Protein 3HE8 (pdb70)

Solvent-accessible surface area: 11088 Å² total; per-residue (Å²): 101,79,0,0,0,0,0,8,42,6,0,46,54,10,2,115,62,0,10,63,31,0,121,168,126,69,48,102,24,50,61,37,0,10,129,13,97,125,79,36,28,11,2,50,26,0,38,95,0,0,48,3,14,103,84,41,91,1,64,38,0,0,0,0,6,8,11,0,1,1,0,4,1,0,0,3,14,0,38,36,0,31,3,0,5,1,18,45,30,74,0,0,96,15,0,22,39,48,4,30,0,15,0,0,0,0,3,51,134,40,7,48,70,112,81,0,40,87,0,0,38,23,0,20,138,14,124,64,107,19,59,141,10,49,81,15,28,39,55,2,23,113,5,29,172,123,51,89,107,74,0,0,0,0,0,9,42,6,0,47,55,11,3,115,60,0,8,68,32,0,114,161,111,70,49,90,18,44,55,37,0,10,133,13,96,129,79,38,27,11,2,52,24,0,38,92,0,0,48,5,15,98,86,55,87,1,76,30,0,0,0,0,7,8,11,0,1,1,0,5,1,0,0,3,15,0,34,32,0,31,4,0,6,1,18,45,25,78,0,0,98,14,0,25,32,46,5,35,0,17,0,0,0,0,3,53,135,41,7,49,73,117,78,0,40,75,0,0,35,30,1,20,136,16,124,65,105,18,60,143,10,49,82,14,26,38,56,2,22,113,6,28,168,122,46,88

B-factor: mean 25.94, std 8.08, range [12.89, 61.03]

Organism: Acetivibrio thermocellus (strain ATCC 27405 / DSM 1237 / JCM 9322 / NBRC 103400 / NCIMB 10682 / NRRL B-4536 / VPI 7372) (NCBI:txid203119)

Structure (mmCIF, N/CA/C/O backbone):
data_3HE8
#
_entry.id   3HE8
#
_cell.length_a   69.515
_cell.length_b   69.515
_cell.length_c   154.434
_cell.angle_alpha   90.00
_cell.angle_beta   90.00
_cell.angle_gamma   120.00
#
_symmetry.space_group_name_H-M   'P 32 2 1'
#
loop_
_entity.id
_entity.type
_entity.pdbx_description
1 polymer 'Ribose-5-phosphate isomerase'
2 non-polymer GLYCEROL
3 water water
#
loop_
_atom_site.group_PDB
_atom_site.id
_atom_site.type_symbol
_atom_site.label_atom_id
_atom_site.label_alt_id
_atom_site.label_comp_id
_atom_site.label_asym_id
_atom_site.label_entity_id
_atom_site.label_seq_id
_atom_site.pdbx_PDB_ins_code
_atom_site.Cartn_x
_atom_site.Cartn_y
_atom_site.Cartn_z
_atom_site.occupancy
_atom_site.B_iso_or_equiv
_atom_site.auth_seq_id
_atom_site.auth_comp_id
_atom_site.auth_asym_id
_atom_site.auth_atom_id
_atom_site.pdbx_PDB_model_num
ATOM 1 N N . MET A 1 1 ? 23.810 21.829 9.657 1.00 44.82 1 MET A N 1
ATOM 2 C CA . MET A 1 1 ? 23.992 20.754 8.640 1.00 44.68 1 MET A CA 1
ATOM 3 C C . MET A 1 1 ? 22.815 19.753 8.586 1.00 41.87 1 MET A C 1
ATOM 4 O O . MET A 1 1 ? 21.998 19.650 9.515 1.00 42.00 1 MET A O 1
ATOM 9 N N . LYS A 1 2 ? 22.700 19.068 7.456 1.00 39.07 2 LYS A N 1
ATOM 10 C CA . LYS A 1 2 ? 21.650 18.079 7.250 1.00 36.69 2 LYS A CA 1
ATOM 11 C C . LYS A 1 2 ? 22.278 16.742 7.623 1.00 33.67 2 LYS A C 1
ATOM 12 O O . LYS A 1 2 ? 23.325 16.384 7.088 1.00 32.51 2 LYS A O 1
ATOM 18 N N . ILE A 1 3 ? 21.636 16.014 8.526 1.00 31.18 3 ILE A N 1
ATOM 19 C CA . ILE A 1 3 ? 22.154 14.705 8.977 1.00 28.88 3 ILE A CA 1
ATOM 20 C C . ILE A 1 3 ? 21.259 13.578 8.468 1.00 27.80 3 ILE A C 1
ATOM 21 O O . ILE A 1 3 ? 20.060 13.544 8.754 1.00 28.62 3 ILE A O 1
ATOM 26 N N . GLY A 1 4 ? 21.838 12.667 7.699 1.00 26.88 4 GLY A N 1
ATOM 27 C CA . GLY A 1 4 ? 21.134 11.464 7.283 1.00 25.61 4 GLY A CA 1
ATOM 28 C C . GLY A 1 4 ? 21.283 10.398 8.353 1.00 25.00 4 GLY A C 1
ATOM 29 O O . GLY A 1 4 ? 22.364 10.214 8.889 1.00 25.81 4 GLY A O 1
ATOM 30 N N . ILE A 1 5 ? 20.207 9.690 8.671 1.00 24.23 5 ILE A N 1
ATOM 31 C CA . ILE A 1 5 ? 20.292 8.626 9.674 1.00 23.99 5 ILE A CA 1
ATOM 32 C C . ILE A 1 5 ? 19.605 7.378 9.140 1.00 23.45 5 ILE A C 1
ATOM 33 O O . ILE A 1 5 ? 18.617 7.480 8.383 1.00 22.13 5 ILE A O 1
ATOM 38 N N . GLY A 1 6 ? 20.132 6.202 9.501 1.00 22.95 6 GLY A N 1
ATOM 39 C CA . GLY A 1 6 ? 19.572 4.950 8.981 1.00 22.61 6 GLY A CA 1
ATOM 40 C C . GLY A 1 6 ? 19.944 3.787 9.872 1.00 23.13 6 GLY A C 1
ATOM 41 O O . GLY A 1 6 ? 20.937 3.853 10.610 1.00 22.16 6 GLY A O 1
ATOM 42 N N . SER A 1 7 ? 19.153 2.717 9.823 1.00 23.03 7 SER A N 1
ATOM 43 C CA . SER A 1 7 ? 19.476 1.552 10.656 1.00 23.11 7 SER A CA 1
ATOM 44 C C . SER A 1 7 ? 18.802 0.299 10.126 1.00 23.79 7 SER A C 1
ATOM 45 O O . SER A 1 7 ? 17.841 0.385 9.320 1.00 23.23 7 SER A O 1
ATOM 48 N N . ASP A 1 8 ? 19.259 -0.862 10.600 1.00 23.16 8 ASP A N 1
ATOM 49 C CA . ASP A 1 8 ? 18.374 -2.044 10.530 1.00 23.66 8 ASP A CA 1
ATOM 50 C C . ASP A 1 8 ? 17.528 -2.121 11.808 1.00 23.95 8 ASP A C 1
ATOM 51 O O . ASP A 1 8 ? 17.485 -1.167 12.593 1.00 23.51 8 ASP A O 1
ATOM 56 N N . HIS A 1 9 ? 16.809 -3.227 11.980 1.00 24.85 9 HIS A N 1
ATOM 57 C CA . HIS A 1 9 ? 15.998 -3.464 13.167 1.00 25.22 9 HIS A CA 1
ATOM 58 C C . HIS A 1 9 ? 16.873 -3.497 14.433 1.00 24.83 9 HIS A C 1
ATOM 59 O O . HIS A 1 9 ? 16.417 -3.105 15.490 1.00 25.02 9 HIS A O 1
ATOM 66 N N . GLY A 1 10 ? 18.113 -3.990 14.314 1.00 24.72 10 GLY A N 1
ATOM 67 C CA . GLY A 1 10 ? 19.075 -4.000 15.432 1.00 24.49 10 GLY A CA 1
ATOM 68 C C . GLY A 1 10 ? 19.487 -2.618 15.944 1.00 24.74 10 GLY A C 1
ATOM 69 O O . GLY A 1 10 ? 19.940 -2.515 17.085 1.00 24.98 10 GLY A O 1
ATOM 70 N N . GLY A 1 11 ? 19.366 -1.573 15.108 1.00 24.49 11 GLY A N 1
ATOM 71 C CA . GLY A 1 11 ? 19.655 -0.193 15.537 1.00 24.08 11 GLY A CA 1
ATOM 72 C C . GLY A 1 11 ? 18.474 0.791 15.530 1.00 25.16 11 GLY A C 1
ATOM 73 O O . GLY A 1 11 ? 18.665 2.001 15.688 1.00 24.57 11 GLY A O 1
ATOM 74 N N . TYR A 1 12 ? 17.258 0.280 15.360 1.00 25.90 12 TYR A N 1
ATOM 75 C CA . TYR A 1 12 ? 16.046 1.113 15.218 1.00 27.15 12 TYR A CA 1
ATOM 76 C C . TYR A 1 12 ? 15.674 1.971 16.443 1.00 26.81 12 TYR A C 1
ATOM 77 O O . TYR A 1 12 ? 15.302 3.153 16.306 1.00 26.46 12 TYR A O 1
ATOM 86 N N . ASN A 1 13 ? 15.732 1.382 17.635 1.00 26.12 13 ASN A N 1
ATOM 87 C CA . ASN A 1 13 ? 15.389 2.114 18.859 1.00 26.25 13 ASN A CA 1
ATOM 88 C C . ASN A 1 13 ? 16.428 3.209 19.207 1.00 25.63 13 ASN A C 1
ATOM 89 O O . ASN A 1 13 ? 16.087 4.329 19.624 1.00 24.32 13 ASN A O 1
ATOM 94 N N . LEU A 1 14 ? 17.703 2.895 18.999 1.00 24.71 14 LEU A N 1
ATOM 95 C CA . LEU A 1 14 ? 18.739 3.899 19.188 1.00 23.52 14 LEU A CA 1
ATOM 96 C C . LEU A 1 14 ? 18.597 5.007 18.130 1.00 23.62 14 LEU A C 1
ATOM 97 O O . LEU A 1 14 ? 18.742 6.179 18.457 1.00 23.13 14 LEU A O 1
ATOM 102 N N . LYS A 1 15 ? 18.296 4.635 16.885 1.00 22.93 15 LYS A N 1
ATOM 103 C CA . LYS A 1 15 ? 18.059 5.636 15.839 1.00 24.26 15 LYS A CA 1
ATOM 104 C C . LYS A 1 15 ? 16.977 6.631 16.251 1.00 25.10 15 LYS A C 1
ATOM 105 O O . LYS A 1 15 ? 17.132 7.828 16.034 1.00 25.40 15 LYS A O 1
ATOM 111 N N . ARG A 1 16 ? 15.897 6.121 16.846 1.00 26.05 16 ARG A N 1
ATOM 112 C CA . ARG A 1 16 ? 14.771 6.942 17.306 1.00 28.05 16 ARG A CA 1
ATOM 113 C C . ARG A 1 16 ? 15.257 7.982 18.314 1.00 27.21 16 ARG A C 1
ATOM 114 O O . ARG A 1 16 ? 14.961 9.179 18.175 1.00 27.26 16 ARG A O 1
ATOM 122 N N . GLU A 1 17 ? 16.030 7.534 19.308 1.00 26.56 17 GLU A N 1
ATOM 123 C CA . GLU A 1 17 ? 16.610 8.441 20.304 1.00 26.69 17 GLU A CA 1
ATOM 124 C C . GLU A 1 17 ? 17.563 9.451 19.700 1.00 26.38 17 GLU A C 1
ATOM 125 O O . GLU A 1 17 ? 17.548 10.614 20.094 1.00 26.73 17 GLU A O 1
ATOM 131 N N . ILE A 1 18 ? 18.435 9.019 18.782 1.00 26.15 18 ILE A N 1
ATOM 132 C CA . ILE A 1 18 ? 19.391 9.960 18.186 1.00 26.00 18 ILE A CA 1
ATOM 133 C C . ILE A 1 18 ? 18.662 11.005 17.313 1.00 27.02 18 ILE A C 1
ATOM 134 O O . ILE A 1 18 ? 19.050 12.168 17.298 1.00 26.48 18 ILE A O 1
ATOM 139 N N . ALA A 1 19 ? 17.615 10.576 16.610 1.00 27.20 19 ALA A N 1
ATOM 140 C CA . ALA A 1 19 ? 16.871 11.481 15.726 1.00 28.34 19 ALA A CA 1
ATOM 141 C C . ALA A 1 19 ? 16.281 12.621 16.569 1.00 29.16 19 ALA A C 1
ATOM 142 O O . ALA A 1 19 ? 16.455 13.785 16.234 1.00 29.77 19 ALA A O 1
ATOM 144 N N . ASP A 1 20 ? 15.647 12.258 17.688 1.00 30.33 20 ASP A N 1
ATOM 145 C CA . ASP A 1 20 ? 15.093 13.211 18.661 1.00 31.59 20 ASP A CA 1
ATOM 146 C C . ASP A 1 20 ? 16.154 14.145 19.234 1.00 31.15 20 ASP A C 1
ATOM 147 O O . ASP A 1 20 ? 15.941 15.356 19.279 1.00 30.96 20 ASP A O 1
ATOM 152 N N . PHE A 1 21 ? 17.291 13.576 19.658 1.00 30.44 21 PHE A N 1
ATOM 153 C CA . PHE A 1 21 ? 18.455 14.325 20.143 1.00 29.94 21 PHE A CA 1
ATOM 154 C C . PHE A 1 21 ? 18.922 15.409 19.168 1.00 30.60 21 PHE A C 1
ATOM 155 O O . PHE A 1 21 ? 19.181 16.564 19.568 1.00 30.66 21 PHE A O 1
ATOM 163 N N . LEU A 1 22 ? 19.064 15.028 17.901 1.00 30.37 22 LEU A N 1
ATOM 164 C CA . LEU A 1 22 ? 19.563 15.923 16.856 1.00 31.44 22 LEU A CA 1
ATOM 165 C C . LEU A 1 22 ? 18.587 17.066 16.541 1.00 32.45 22 LEU A C 1
ATOM 166 O O . LEU A 1 22 ? 19.004 18.212 16.375 1.00 32.70 22 LEU A O 1
ATOM 171 N N . LYS A 1 23 ? 17.306 16.738 16.461 1.00 33.63 23 LYS A N 1
ATOM 172 C CA . LYS A 1 23 ? 16.284 17.733 16.127 1.00 36.38 23 LYS A CA 1
ATOM 173 C C . LYS A 1 23 ? 16.147 18.783 17.226 1.00 37.05 23 LYS A C 1
ATOM 174 O O . LYS A 1 23 ? 16.073 19.976 16.933 1.00 38.24 23 LYS A O 1
ATOM 180 N N . LYS A 1 24 ? 16.165 18.332 18.482 1.00 37.84 24 LYS A N 1
ATOM 181 C CA . LYS A 1 24 ? 16.178 19.208 19.648 1.00 38.49 24 LYS A CA 1
ATOM 182 C C . LYS A 1 24 ? 17.393 20.121 19.646 1.00 38.83 24 LYS A C 1
ATOM 183 O O . LYS A 1 24 ? 17.385 21.178 20.273 1.00 39.02 24 LYS A O 1
ATOM 189 N N . ARG A 1 25 ? 18.420 19.718 18.906 1.00 38.98 25 ARG A N 1
ATOM 190 C CA . ARG A 1 25 ? 19.678 20.441 18.802 1.00 39.42 25 ARG A CA 1
ATOM 191 C C . ARG A 1 25 ? 19.648 21.401 17.600 1.00 39.21 25 ARG A C 1
ATOM 192 O O . ARG A 1 25 ? 20.583 22.167 17.378 1.00 39.39 25 ARG A O 1
ATOM 200 N N . GLY A 1 26 ? 18.577 21.335 16.815 1.00 38.99 26 GLY A N 1
ATOM 201 C CA . GLY A 1 26 ? 18.413 22.220 15.664 1.00 38.49 26 GLY A CA 1
ATOM 202 C C . GLY A 1 26 ? 18.827 21.659 14.313 1.00 38.14 26 GLY A C 1
ATOM 203 O O . GLY A 1 26 ? 18.732 22.369 13.304 1.00 38.14 26 GLY A O 1
ATOM 204 N N . TYR A 1 27 ? 19.290 20.401 14.274 1.00 36.66 27 TYR A N 1
ATOM 205 C CA . TYR A 1 27 ? 19.697 19.768 13.013 1.00 35.36 27 TYR A CA 1
ATOM 206 C C . TYR A 1 27 ? 18.493 19.369 12.204 1.00 35.60 27 TYR A C 1
ATOM 207 O O . TYR A 1 27 ? 17.480 18.946 12.766 1.00 35.22 27 TYR A O 1
ATOM 216 N N . GLU A 1 28 ? 18.609 19.489 10.883 1.00 35.98 28 GLU A N 1
ATOM 217 C CA . GLU A 1 28 ? 17.647 18.876 9.984 1.00 36.98 28 GLU A CA 1
ATOM 218 C C . GLU A 1 28 ? 18.028 17.409 9.810 1.00 36.34 28 GLU A C 1
ATOM 219 O O . GLU A 1 28 ? 19.127 17.091 9.356 1.00 36.52 28 GLU A O 1
ATOM 225 N N . VAL A 1 29 ? 17.105 16.524 10.143 1.00 35.53 29 VAL A N 1
ATOM 226 C CA . VAL A 1 29 ? 17.376 15.099 10.115 1.00 34.93 29 VAL A CA 1
ATOM 227 C C . VAL A 1 29 ? 16.592 14.417 8.998 1.00 34.26 29 VAL A C 1
ATOM 228 O O . VAL A 1 29 ? 15.369 14.567 8.913 1.00 34.40 29 VAL A O 1
ATOM 232 N N . ILE A 1 30 ? 17.294 13.686 8.138 1.00 32.99 30 ILE A N 1
ATOM 233 C CA . ILE A 1 30 ? 16.625 12.861 7.133 1.00 32.35 30 ILE A CA 1
ATOM 234 C C . ILE A 1 30 ? 16.704 11.399 7.562 1.00 31.60 30 ILE A C 1
ATOM 235 O O . ILE A 1 30 ? 17.796 10.828 7.585 1.00 30.72 30 ILE A O 1
ATOM 240 N N . ASP A 1 31 ? 15.546 10.809 7.878 1.00 30.93 31 ASP A N 1
ATOM 241 C CA . ASP A 1 31 ? 15.452 9.422 8.353 1.00 30.14 31 ASP A CA 1
ATOM 242 C C . ASP A 1 31 ? 15.217 8.461 7.185 1.00 30.03 31 ASP A C 1
ATOM 243 O O . ASP A 1 31 ? 14.124 8.435 6.593 1.00 29.97 31 ASP A O 1
ATOM 248 N N . PHE A 1 32 ? 16.249 7.690 6.836 1.00 28.96 32 PHE A N 1
ATOM 249 C CA . PHE A 1 32 ? 16.159 6.737 5.737 1.00 29.11 32 PHE A CA 1
ATOM 250 C C . PHE A 1 32 ? 15.564 5.374 6.120 1.00 29.17 32 PHE A C 1
ATOM 251 O O . PHE A 1 32 ? 15.539 4.456 5.301 1.00 29.20 32 PHE A O 1
ATOM 259 N N . GLY A 1 33 ? 15.058 5.255 7.341 1.00 29.13 33 GLY A N 1
ATOM 260 C CA . GLY A 1 33 ? 14.581 3.961 7.840 1.00 29.65 33 GLY A CA 1
ATOM 261 C C . GLY A 1 33 ? 15.742 3.120 8.351 1.00 29.70 33 GLY A C 1
ATOM 262 O O . GLY A 1 33 ? 16.889 3.563 8.304 1.00 28.80 33 GLY A O 1
ATOM 263 N N . THR A 1 34 ? 15.479 1.897 8.815 1.00 30.27 34 THR A N 1
ATOM 264 C CA . THR A 1 34 ? 14.163 1.281 8.845 1.00 30.70 34 THR A CA 1
ATOM 265 C C . THR A 1 34 ? 13.191 1.979 9.803 1.00 32.05 34 THR A C 1
ATOM 266 O O . THR A 1 34 ? 13.592 2.782 10.658 1.00 31.16 34 THR A O 1
ATOM 270 N N . HIS A 1 35 ? 11.911 1.640 9.659 1.00 33.39 35 HIS A N 1
ATOM 271 C CA . HIS A 1 35 ? 10.836 2.345 10.368 1.00 34.88 35 HIS A CA 1
ATOM 272 C C . HIS A 1 35 ? 10.083 1.484 11.365 1.00 35.61 35 HIS A C 1
ATOM 273 O O . HIS A 1 35 ? 9.035 1.893 11.871 1.00 36.46 35 HIS A O 1
ATOM 280 N N . GLY A 1 36 ? 10.643 0.314 11.676 1.00 36.15 36 GLY A N 1
ATOM 281 C CA . GLY A 1 36 ? 10.093 -0.577 12.695 1.00 36.66 36 GLY A CA 1
ATOM 282 C C . GLY A 1 36 ? 11.053 -1.656 13.156 1.00 36.99 36 GLY A C 1
ATOM 283 O O . GLY A 1 36 ? 12.233 -1.651 12.806 1.00 36.86 36 GLY A O 1
ATOM 284 N N . ASN A 1 37 ? 10.530 -2.591 13.944 1.00 37.34 37 ASN A N 1
ATOM 285 C CA . ASN A 1 37 ? 11.326 -3.662 14.546 1.00 37.60 37 ASN A CA 1
ATOM 286 C C . ASN A 1 37 ? 11.418 -4.930 13.698 1.00 36.96 37 ASN A C 1
ATOM 287 O O . ASN A 1 37 ? 12.102 -5.885 14.078 1.00 36.65 37 ASN A O 1
ATOM 292 N N . GLU A 1 38 ? 10.725 -4.942 12.557 1.00 36.79 38 GLU A N 1
ATOM 293 C CA . GLU A 1 38 ? 10.742 -6.086 11.636 1.00 36.52 38 GLU A CA 1
ATOM 294 C C . GLU A 1 38 ? 12.161 -6.346 11.154 1.00 35.15 38 GLU A C 1
ATOM 295 O O . GLU A 1 38 ? 12.914 -5.408 10.88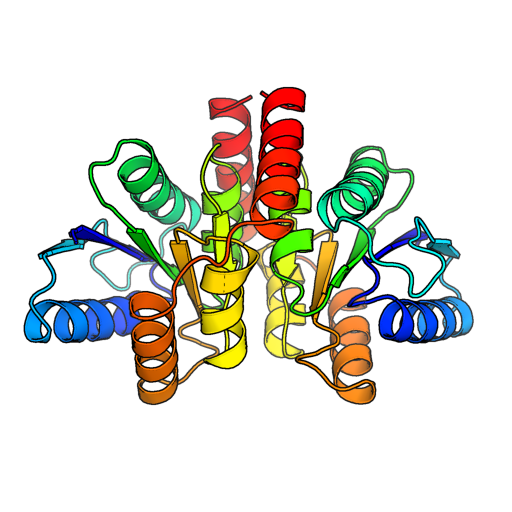0 1.00 34.91 38 GLU A O 1
ATOM 301 N N . SER A 1 39 ? 12.519 -7.615 11.035 1.00 33.35 39 SER A N 1
ATOM 302 C CA . SER A 1 39 ? 13.849 -7.979 10.568 1.00 32.49 39 SER A CA 1
ATOM 303 C C . SER A 1 39 ? 14.086 -7.426 9.150 1.00 31.47 39 SER A C 1
ATOM 304 O O . SER A 1 39 ? 13.264 -7.624 8.249 1.00 30.02 39 SER A O 1
ATOM 307 N N . VAL A 1 40 ? 15.181 -6.675 8.977 1.00 29.82 40 VAL A N 1
ATOM 308 C CA . VAL A 1 40 ? 15.557 -6.116 7.668 1.00 28.03 40 VAL A CA 1
ATOM 309 C C . VAL A 1 40 ? 17.065 -6.261 7.463 1.00 26.76 40 VAL A C 1
ATOM 310 O O . VAL A 1 40 ? 17.758 -6.761 8.335 1.00 25.96 40 VAL A O 1
ATOM 314 N N . ASP A 1 41 ? 17.570 -5.828 6.309 1.00 25.42 41 ASP A N 1
ATOM 315 C CA . ASP A 1 41 ? 18.961 -6.087 5.966 1.00 25.02 41 ASP A CA 1
ATOM 316 C C . ASP A 1 41 ? 19.781 -4.798 6.054 1.00 23.96 41 ASP A C 1
ATOM 317 O O . ASP A 1 41 ? 19.506 -3.843 5.329 1.00 23.03 41 ASP A O 1
ATOM 322 N N . TYR A 1 42 ? 20.784 -4.791 6.939 1.00 23.20 42 TYR A N 1
ATOM 323 C CA . TYR A 1 42 ? 21.602 -3.568 7.160 1.00 22.51 42 TYR A CA 1
ATOM 324 C C . TYR A 1 42 ? 22.210 -2.940 5.881 1.00 22.09 42 TYR A C 1
ATOM 325 O O . TYR A 1 42 ? 22.261 -1.736 5.810 1.00 22.08 42 TYR A O 1
ATOM 334 N N . PRO A 1 43 ? 22.662 -3.738 4.871 1.00 22.88 43 PRO A N 1
ATOM 335 C CA . PRO A 1 43 ? 23.225 -3.032 3.705 1.00 22.96 43 PRO A CA 1
ATOM 336 C C . PRO A 1 43 ? 22.285 -2.073 2.966 1.00 24.10 43 PRO A C 1
ATOM 337 O O . PRO A 1 43 ? 22.764 -1.082 2.381 1.00 24.18 43 PRO A O 1
ATOM 341 N N . ASP A 1 44 ? 20.979 -2.355 2.985 1.00 24.22 44 ASP A N 1
ATOM 342 C CA . ASP A 1 44 ? 19.993 -1.519 2.289 1.00 25.12 44 ASP A CA 1
ATOM 343 C C . ASP A 1 44 ? 19.960 -0.097 2.869 1.00 24.88 44 ASP A C 1
ATOM 344 O O . ASP A 1 44 ? 19.857 0.883 2.138 1.00 24.71 44 ASP A O 1
ATOM 349 N N . PHE A 1 45 ? 20.052 -0.002 4.186 1.00 24.69 45 PHE A N 1
ATOM 350 C CA . PHE A 1 45 ? 19.964 1.284 4.876 1.00 25.10 45 PHE A CA 1
ATOM 351 C C . PHE A 1 45 ? 21.332 1.964 4.981 1.00 24.39 45 PHE A C 1
ATOM 352 O O . PHE A 1 45 ? 21.426 3.187 4.888 1.00 24.45 45 PHE A O 1
ATOM 360 N N . GLY A 1 46 ? 22.390 1.167 5.125 1.00 24.05 46 GLY A N 1
ATOM 361 C CA . GLY A 1 46 ? 23.754 1.671 4.959 1.00 24.03 46 GLY A CA 1
ATOM 362 C C . GLY A 1 46 ? 23.944 2.344 3.605 1.00 24.41 46 GLY A C 1
ATOM 363 O O . GLY A 1 46 ? 24.478 3.450 3.508 1.00 23.58 46 GLY A O 1
ATOM 364 N N . LEU A 1 47 ? 23.490 1.674 2.550 1.00 23.89 47 LEU A N 1
ATOM 365 C CA . LEU A 1 47 ? 23.558 2.237 1.210 1.00 23.73 47 LEU A CA 1
ATOM 366 C C . LEU A 1 47 ? 22.802 3.583 1.089 1.00 23.74 47 LEU A C 1
ATOM 367 O O . LEU A 1 47 ? 23.359 4.542 0.553 1.00 24.47 47 LEU A O 1
ATOM 372 N N . LYS A 1 48 ? 21.560 3.645 1.567 1.00 23.66 48 LYS A N 1
ATOM 373 C CA . LYS A 1 48 ? 20.749 4.860 1.466 1.00 24.84 48 LYS A CA 1
ATOM 374 C C . LYS A 1 48 ? 21.471 6.065 2.095 1.00 24.25 48 LYS A C 1
ATOM 375 O O . LYS A 1 48 ? 21.545 7.136 1.495 1.00 23.80 48 LYS A O 1
ATOM 381 N N . VAL A 1 49 ? 22.004 5.871 3.302 1.00 23.05 49 VAL A N 1
ATOM 382 C CA . VAL A 1 49 ? 22.638 6.966 4.025 1.00 21.65 49 VAL A CA 1
ATOM 383 C C . VAL A 1 49 ? 23.930 7.343 3.293 1.00 21.90 49 VAL A C 1
ATOM 384 O O . VAL A 1 49 ? 24.207 8.531 3.069 1.00 22.17 49 VAL A O 1
ATOM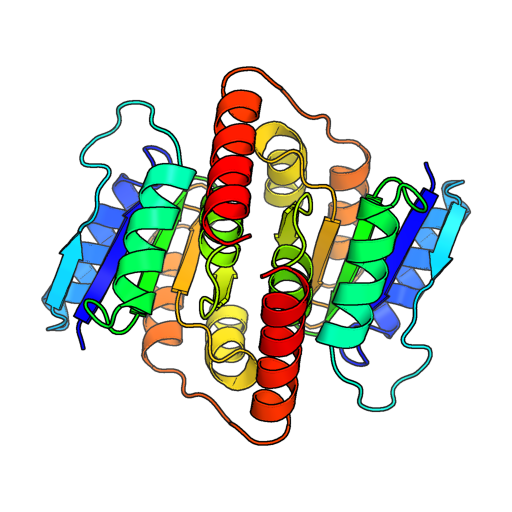 388 N N . ALA A 1 50 ? 24.716 6.340 2.897 1.00 21.48 50 ALA A N 1
ATOM 389 C CA . ALA A 1 50 ? 25.957 6.598 2.174 1.00 21.68 50 ALA A CA 1
ATOM 390 C C . ALA A 1 50 ? 25.712 7.388 0.873 1.00 22.47 50 ALA A C 1
ATOM 391 O O . ALA A 1 50 ? 26.440 8.344 0.560 1.00 22.17 50 ALA A O 1
ATOM 393 N N . GLU A 1 51 ? 24.702 6.978 0.111 1.00 23.13 51 GLU A N 1
ATOM 394 C CA . GLU A 1 51 ? 24.414 7.657 -1.158 1.00 23.93 51 GLU A CA 1
ATOM 395 C C . GLU A 1 51 ? 23.901 9.081 -0.965 1.00 24.05 51 GLU A C 1
ATOM 396 O O . GLU A 1 51 ? 24.227 9.966 -1.763 1.00 26.02 51 GLU A O 1
ATOM 402 N N . ALA A 1 52 ? 23.152 9.320 0.105 1.00 24.33 52 ALA A N 1
ATOM 403 C CA . ALA A 1 52 ? 22.709 10.682 0.460 1.00 24.86 52 ALA A CA 1
ATOM 404 C C . ALA A 1 52 ? 23.860 11.599 0.829 1.00 26.00 52 ALA A C 1
ATOM 405 O O . ALA A 1 52 ? 23.849 12.788 0.484 1.00 26.58 52 ALA A O 1
ATOM 407 N N . VAL A 1 53 ? 24.862 11.055 1.521 1.00 25.47 53 VAL A N 1
ATOM 408 C CA . VAL A 1 53 ? 26.025 11.843 1.892 1.00 26.11 53 VAL A CA 1
ATOM 409 C C . VAL A 1 53 ? 26.891 12.100 0.661 1.00 28.02 53 VAL A C 1
ATOM 410 O O . VAL A 1 53 ? 27.402 13.224 0.453 1.00 27.41 53 VAL A O 1
ATOM 414 N N . LYS A 1 54 ? 27.049 11.058 -0.160 1.00 28.60 54 LYS A N 1
ATOM 415 C CA . LYS A 1 54 ? 27.805 11.190 -1.399 1.00 30.49 54 LYS A CA 1
ATOM 416 C C . LYS A 1 54 ? 27.191 12.232 -2.344 1.00 30.87 54 LYS A C 1
ATOM 417 O O . LYS A 1 54 ? 27.914 12.991 -2.966 1.00 31.53 54 LYS A O 1
ATOM 423 N N . SER A 1 55 ? 25.870 12.258 -2.451 1.00 31.80 55 SER A N 1
ATOM 424 C CA . SER A 1 55 ? 25.205 13.188 -3.365 1.00 33.30 55 SER A CA 1
ATOM 425 C C . SER A 1 55 ? 25.146 14.622 -2.825 1.00 34.58 55 SER A C 1
ATOM 426 O O . SER A 1 55 ? 24.778 15.556 -3.552 1.00 35.29 55 SER A O 1
ATOM 429 N N . GLY A 1 56 ? 25.514 14.800 -1.558 1.00 34.49 56 GLY A N 1
ATOM 430 C CA . GLY A 1 56 ? 25.389 16.086 -0.896 1.00 33.93 56 GLY A CA 1
ATOM 431 C C . GLY A 1 56 ? 23.978 16.380 -0.427 1.00 33.92 56 GLY A C 1
ATOM 432 O O . GLY A 1 56 ? 23.704 17.481 0.040 1.00 34.52 56 GLY A O 1
ATOM 433 N N . GLU A 1 57 ? 23.069 15.419 -0.566 1.00 33.22 57 GLU A N 1
ATOM 434 C CA . GLU A 1 57 ? 21.716 15.552 -0.006 1.00 33.06 57 GLU A CA 1
ATOM 435 C C . GLU A 1 57 ? 21.751 15.703 1.526 1.00 33.38 57 GLU A C 1
ATOM 436 O O . GLU A 1 57 ? 20.940 16.439 2.118 1.00 33.22 57 GLU A O 1
ATOM 442 N N . CYS A 1 58 ? 22.683 14.980 2.157 1.00 31.87 58 CYS A N 1
ATOM 443 C CA . CYS A 1 58 ? 22.995 15.141 3.568 1.00 31.62 58 CYS A CA 1
ATOM 444 C C . CYS A 1 58 ? 24.444 15.546 3.655 1.00 29.88 58 CYS A C 1
ATOM 445 O O . CYS A 1 58 ? 25.244 15.109 2.847 1.00 30.24 58 CYS A O 1
ATOM 448 N N . ASP A 1 59 ? 24.803 16.366 4.638 1.00 29.15 59 ASP A N 1
ATOM 449 C CA . ASP A 1 59 ? 26.215 16.686 4.851 1.00 28.59 59 ASP A CA 1
ATOM 450 C C . ASP A 1 59 ? 26.998 15.535 5.507 1.00 27.64 59 ASP A C 1
ATOM 451 O O . ASP A 1 59 ? 28.177 15.302 5.197 1.00 26.89 59 ASP A O 1
ATOM 456 N N . ARG A 1 60 ? 26.330 14.848 6.427 1.00 26.23 60 ARG A N 1
ATOM 457 C CA . ARG A 1 60 ? 26.948 13.756 7.200 1.00 26.16 60 ARG A CA 1
ATOM 458 C C . ARG A 1 60 ? 25.886 12.737 7.518 1.00 24.14 60 ARG A C 1
ATOM 459 O O . ARG A 1 60 ? 24.691 13.030 7.428 1.00 24.41 60 ARG A O 1
ATOM 467 N N . GLY A 1 61 ? 26.309 11.532 7.895 1.00 22.70 61 GLY A N 1
ATOM 468 C CA . GLY A 1 61 ? 25.343 10.484 8.183 1.00 20.38 61 GLY A CA 1
ATOM 469 C C . GLY A 1 61 ? 25.677 9.724 9.453 1.00 20.15 61 GLY A C 1
ATOM 470 O O . GLY A 1 61 ? 26.833 9.739 9.926 1.00 18.34 61 GLY A O 1
ATOM 471 N N . ILE A 1 62 ? 24.647 9.105 10.026 1.00 19.12 62 ILE A N 1
ATOM 472 C CA . ILE A 1 62 ? 24.833 8.237 11.188 1.00 20.12 62 ILE A CA 1
ATOM 473 C C . ILE A 1 62 ? 24.145 6.930 10.814 1.00 20.11 62 ILE A C 1
ATOM 474 O O . ILE A 1 62 ? 23.012 6.954 10.344 1.00 21.01 62 ILE A O 1
ATOM 479 N N . VAL A 1 63 ? 24.837 5.807 10.982 1.00 20.33 63 VAL A N 1
ATOM 480 C CA . VAL A 1 63 ? 24.232 4.496 10.678 1.00 19.89 63 VAL A CA 1
ATOM 481 C C . VAL A 1 63 ? 24.290 3.617 11.931 1.00 20.82 63 VAL A C 1
ATOM 482 O O . VAL A 1 63 ? 25.268 3.669 12.673 1.00 19.62 63 VAL A O 1
ATOM 486 N N . ILE A 1 64 ? 23.235 2.846 12.188 1.00 20.32 64 ILE A N 1
ATOM 487 C CA . ILE A 1 64 ? 23.217 2.032 13.420 1.00 21.55 64 ILE A CA 1
ATOM 488 C C . ILE A 1 64 ? 22.766 0.606 13.115 1.00 21.06 64 ILE A C 1
ATOM 489 O O . ILE A 1 64 ? 21.804 0.411 12.378 1.00 21.44 64 ILE A O 1
ATOM 494 N N . CYS A 1 65 ? 23.471 -0.384 13.657 1.00 20.66 65 CYS A N 1
ATOM 495 C CA . CYS A 1 65 ? 22.951 -1.766 13.646 1.00 20.60 65 CYS A CA 1
ATOM 496 C C . CYS A 1 65 ? 23.302 -2.387 14.988 1.00 19.58 65 CYS A C 1
ATOM 497 O O . CYS A 1 65 ? 23.605 -1.647 15.940 1.00 20.39 65 CYS A O 1
ATOM 500 N N . GLY A 1 66 ? 23.213 -3.704 15.136 1.00 19.01 66 GLY A N 1
ATOM 501 C CA . GLY A 1 66 ? 23.500 -4.259 16.467 1.00 17.57 66 GLY A CA 1
ATOM 502 C C . GLY A 1 66 ? 24.889 -3.844 16.935 1.00 16.72 66 GLY A C 1
ATOM 503 O O . GLY A 1 66 ? 25.102 -3.467 18.121 1.00 16.73 66 GLY A O 1
ATOM 504 N N . THR A 1 67 ? 25.873 -3.947 16.051 1.00 14.80 67 THR A N 1
ATOM 505 C CA . THR A 1 67 ? 27.249 -3.647 16.477 1.00 14.79 67 THR A CA 1
ATOM 506 C C . THR A 1 67 ? 27.800 -2.413 15.768 1.00 14.90 67 THR A C 1
ATOM 507 O O . THR A 1 67 ? 28.856 -1.905 16.132 1.00 15.03 67 THR A O 1
ATOM 511 N N . GLY A 1 68 ? 27.114 -1.985 14.714 1.00 15.51 68 GLY A N 1
ATOM 512 C CA . GLY A 1 68 ? 27.650 -0.969 13.808 1.00 16.53 68 GLY A CA 1
ATOM 513 C C . GLY A 1 68 ? 28.575 -1.522 12.741 1.00 17.43 68 GLY A C 1
ATOM 514 O O . GLY A 1 68 ? 28.958 -0.815 11.816 1.00 17.59 68 GLY A O 1
ATOM 515 N N . LEU A 1 69 ? 28.942 -2.792 12.833 1.00 17.16 69 LEU A N 1
ATOM 516 C CA . LEU A 1 69 ? 29.965 -3.295 11.953 1.00 16.74 69 LEU A CA 1
ATOM 517 C C . LEU A 1 69 ? 29.449 -3.515 10.526 1.00 17.52 69 LEU A C 1
ATOM 518 O O . LEU A 1 69 ? 30.044 -3.016 9.558 1.00 17.07 69 LEU A O 1
ATOM 523 N N . GLY A 1 70 ? 28.342 -4.243 10.395 1.00 16.75 70 GLY A N 1
ATOM 524 C CA . GLY A 1 70 ? 27.817 -4.563 9.084 1.00 17.38 70 GLY A CA 1
ATOM 525 C C . GLY A 1 70 ? 27.459 -3.303 8.310 1.00 18.59 70 GLY A C 1
ATOM 526 O O . GLY A 1 70 ? 27.860 -3.154 7.154 1.00 18.81 70 GLY A O 1
ATOM 527 N N . ILE A 1 71 ? 26.700 -2.402 8.938 1.00 18.59 71 ILE A N 1
ATOM 528 C CA . ILE A 1 71 ? 26.187 -1.241 8.232 1.00 18.95 71 ILE A CA 1
ATOM 529 C C . ILE A 1 71 ? 27.340 -0.292 7.795 1.00 19.09 71 ILE A C 1
ATOM 530 O O . ILE A 1 71 ? 27.267 0.341 6.729 1.00 20.36 71 ILE A O 1
ATOM 535 N N . SER A 1 72 ? 28.387 -0.203 8.607 1.00 18.84 72 SER A N 1
ATOM 536 C CA . SER A 1 72 ? 29.556 0.628 8.277 1.00 20.23 72 SER A CA 1
ATOM 537 C C . SER A 1 72 ? 30.434 0.013 7.182 1.00 19.97 72 SER A C 1
ATOM 538 O O . SER A 1 72 ? 31.017 0.726 6.350 1.00 18.77 72 SER A O 1
ATOM 541 N N . ILE A 1 73 ? 30.546 -1.315 7.168 1.00 19.15 73 ILE A N 1
ATOM 542 C CA . ILE A 1 73 ? 31.287 -1.986 6.086 1.00 18.69 73 ILE A CA 1
ATOM 543 C C . ILE A 1 73 ? 30.570 -1.710 4.755 1.00 18.94 73 ILE A C 1
ATOM 544 O O . ILE A 1 73 ? 31.198 -1.306 3.777 1.00 19.43 73 ILE A O 1
ATOM 549 N N . ALA A 1 74 ? 29.261 -1.916 4.743 1.00 18.66 74 ALA A N 1
ATOM 550 C CA . ALA A 1 74 ? 28.435 -1.616 3.585 1.00 19.91 74 ALA A CA 1
ATOM 551 C C . ALA A 1 74 ? 28.622 -0.151 3.126 1.00 19.72 74 ALA A C 1
ATOM 552 O O . ALA A 1 74 ? 28.852 0.115 1.949 1.00 18.80 74 ALA A O 1
ATOM 554 N N . ALA A 1 75 ? 28.464 0.784 4.054 1.00 19.45 75 ALA A N 1
ATOM 555 C CA . ALA A 1 75 ? 28.642 2.231 3.729 1.00 19.43 75 ALA A CA 1
ATOM 556 C C . ALA A 1 75 ? 30.021 2.540 3.119 1.00 20.14 75 ALA A C 1
ATOM 557 O O . ALA A 1 75 ? 30.133 3.321 2.159 1.00 19.88 75 ALA A O 1
ATOM 559 N N . ASN A 1 76 ? 31.066 1.908 3.660 1.00 19.60 76 ASN A N 1
ATOM 560 C CA . ASN A 1 76 ? 32.432 2.100 3.196 1.00 19.69 76 ASN A CA 1
ATOM 561 C C . ASN A 1 76 ? 32.710 1.557 1.789 1.00 19.36 76 ASN A C 1
ATOM 562 O O . ASN A 1 76 ? 33.726 1.884 1.203 1.00 19.87 76 ASN A O 1
ATOM 567 N N . LYS A 1 77 ? 31.819 0.722 1.251 1.00 19.06 77 LYS A N 1
ATOM 568 C CA . LYS A 1 77 ? 31.934 0.277 -0.147 1.00 19.65 77 LYS A CA 1
ATOM 569 C C . LYS A 1 77 ? 31.647 1.377 -1.171 1.00 20.36 77 LYS A C 1
ATOM 570 O O . LYS A 1 77 ? 32.050 1.246 -2.331 1.00 20.99 77 LYS A O 1
ATOM 576 N N . VAL A 1 78 ? 30.999 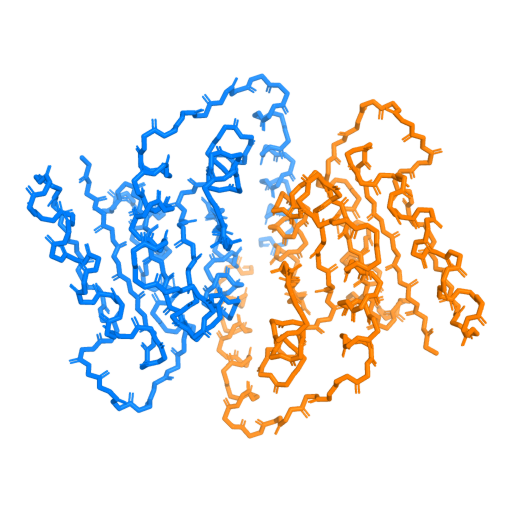2.458 -0.733 1.00 19.70 78 VAL A N 1
ATOM 577 C CA . VAL A 1 78 ? 30.663 3.574 -1.598 1.00 20.48 78 VAL A CA 1
ATOM 578 C C . VAL A 1 78 ? 31.854 4.557 -1.688 1.00 21.45 78 VAL A C 1
ATOM 579 O O . VAL A 1 78 ? 32.368 5.031 -0.655 1.00 20.89 78 VAL A O 1
ATOM 583 N N . PRO A 1 79 ? 32.272 4.905 -2.917 1.00 22.28 79 PRO A N 1
ATOM 584 C CA . PRO A 1 79 ? 33.418 5.810 -3.056 1.00 22.15 79 PRO A CA 1
ATOM 585 C C . PRO A 1 79 ? 33.120 7.188 -2.441 1.00 21.36 79 PRO A C 1
ATOM 586 O O . PRO A 1 79 ? 32.014 7.692 -2.549 1.00 20.51 79 PRO A O 1
ATOM 590 N N . GLY A 1 80 ? 34.099 7.739 -1.728 1.00 21.00 80 GLY A N 1
ATOM 591 C CA . GLY A 1 80 ? 33.926 9.031 -1.075 1.00 20.22 80 GLY A CA 1
ATOM 592 C C . GLY A 1 80 ? 33.333 8.948 0.323 1.00 20.39 80 GLY A C 1
ATOM 593 O O . GLY A 1 80 ? 33.139 9.978 0.999 1.00 19.90 80 GLY A O 1
ATOM 594 N N . ILE A 1 81 ? 33.033 7.721 0.764 1.00 19.27 81 ILE A N 1
ATOM 595 C CA . ILE A 1 81 ? 32.427 7.519 2.080 1.00 19.33 81 ILE A CA 1
ATOM 596 C C . ILE A 1 81 ? 33.487 6.962 3.022 1.00 19.09 81 ILE A C 1
ATOM 597 O O . ILE A 1 81 ? 34.300 6.095 2.648 1.00 18.72 81 ILE A O 1
ATOM 602 N N . ARG A 1 82 ? 33.523 7.524 4.228 1.00 18.81 82 ARG A N 1
ATOM 603 C CA . ARG A 1 82 ? 34.463 7.095 5.247 1.00 18.56 82 ARG A CA 1
ATOM 604 C C . ARG A 1 82 ? 33.654 6.943 6.517 1.00 18.95 82 ARG A C 1
ATOM 605 O O . ARG A 1 82 ? 33.405 7.934 7.214 1.00 17.46 82 ARG A O 1
ATOM 613 N N . ALA A 1 83 ? 33.199 5.703 6.778 1.00 18.07 83 ALA A N 1
ATOM 614 C CA . ALA A 1 83 ? 32.283 5.407 7.890 1.00 17.99 83 ALA A CA 1
ATOM 615 C C . ALA A 1 83 ? 33.098 4.855 9.058 1.00 18.00 83 ALA A C 1
ATOM 616 O O . ALA A 1 83 ? 33.845 3.889 8.888 1.00 18.06 83 ALA A O 1
ATOM 618 N N . ALA A 1 84 ? 32.909 5.444 10.239 1.00 17.69 84 ALA A N 1
ATOM 619 C CA . ALA A 1 84 ? 33.708 5.126 11.423 1.00 17.67 84 ALA A CA 1
ATOM 620 C C . ALA A 1 84 ? 32.871 4.485 12.524 1.00 17.00 84 ALA A C 1
ATOM 621 O O . ALA A 1 84 ? 31.994 5.134 13.089 1.00 17.39 84 ALA A O 1
ATOM 623 N N . VAL A 1 85 ? 33.117 3.211 12.819 1.00 17.21 85 VAL A N 1
ATOM 624 C CA . VAL A 1 85 ? 32.464 2.557 13.973 1.00 17.46 85 VAL A CA 1
ATOM 625 C C . VAL A 1 85 ? 33.151 2.961 15.273 1.00 17.34 85 VAL A C 1
ATOM 626 O O . VAL A 1 85 ? 34.301 2.585 15.507 1.00 18.73 85 VAL A O 1
ATOM 630 N N . CYS A 1 86 ? 32.447 3.717 16.123 1.00 17.35 86 CYS A N 1
ATOM 631 C CA . CYS A 1 86 ? 33.021 4.258 17.335 1.00 17.22 86 CYS A CA 1
ATOM 632 C C . CYS A 1 86 ? 32.283 3.737 18.568 1.00 16.95 86 CYS A C 1
ATOM 633 O O . CYS A 1 86 ? 31.045 3.758 18.634 1.00 14.35 86 CYS A O 1
ATOM 636 N N . THR A 1 87 ? 33.053 3.306 19.560 1.00 16.60 87 THR A N 1
ATOM 637 C CA . THR A 1 87 ? 32.476 2.823 20.811 1.00 17.58 87 THR A CA 1
ATOM 638 C C . THR A 1 87 ? 32.820 3.732 21.997 1.00 17.66 87 THR A C 1
ATOM 639 O O . THR A 1 87 ? 32.468 3.420 23.138 1.00 18.37 87 THR A O 1
ATOM 643 N N . ASN A 1 88 ? 33.548 4.830 21.736 1.00 16.84 88 ASN A N 1
ATOM 644 C CA . ASN A 1 88 ? 33.818 5.868 22.754 1.00 16.80 88 ASN A CA 1
ATOM 645 C C . ASN A 1 88 ? 34.079 7.226 22.054 1.00 17.31 88 ASN A C 1
ATOM 646 O O . ASN A 1 88 ? 34.286 7.261 20.828 1.00 16.15 88 ASN A O 1
ATOM 651 N N . SER A 1 89 ? 34.070 8.324 22.819 1.00 17.22 89 SER A N 1
ATOM 652 C CA . SER A 1 89 ? 34.230 9.667 22.231 1.00 18.53 89 SER A CA 1
ATOM 653 C C . SER A 1 89 ? 35.639 9.910 21.717 1.00 17.61 89 SER A C 1
ATOM 654 O O . SER A 1 89 ? 35.813 10.646 20.755 1.00 18.97 89 SER A O 1
ATOM 657 N N . TYR A 1 90 ? 36.649 9.302 22.334 1.00 17.14 90 TYR A N 1
ATOM 658 C CA . TYR A 1 90 ? 38.013 9.391 21.787 1.00 17.36 90 TYR A CA 1
ATOM 659 C C . TYR A 1 90 ? 38.072 8.946 20.310 1.00 17.35 90 TYR A C 1
ATOM 660 O O . TYR A 1 90 ? 38.617 9.674 19.455 1.00 17.59 90 TYR A O 1
ATOM 669 N N . MET A 1 91 ? 37.526 7.764 20.006 1.00 16.55 91 MET A N 1
ATOM 670 C CA . MET A 1 91 ? 37.412 7.294 18.610 1.00 16.99 91 MET A CA 1
ATOM 671 C C . MET A 1 91 ? 36.625 8.262 17.734 1.00 17.20 91 MET A C 1
ATOM 672 O O . MET A 1 91 ? 37.037 8.545 16.591 1.00 16.96 91 MET A O 1
ATOM 677 N N . ALA A 1 92 ? 35.487 8.727 18.241 1.00 16.47 92 ALA A N 1
ATOM 678 C CA . ALA A 1 92 ? 34.652 9.677 17.487 1.00 16.99 92 ALA A CA 1
ATOM 679 C C . ALA A 1 92 ? 35.458 10.932 17.114 1.00 17.92 92 ALA A C 1
ATOM 680 O O . ALA A 1 92 ? 35.451 11.363 15.943 1.00 17.85 92 ALA A O 1
ATOM 682 N N . ARG A 1 93 ? 36.176 11.496 18.089 1.00 17.80 93 ARG A N 1
ATOM 683 C CA . ARG A 1 93 ? 37.011 12.673 17.804 1.00 18.64 93 ARG A CA 1
ATOM 684 C C . ARG A 1 93 ? 38.112 12.396 16.767 1.00 18.40 93 ARG A C 1
ATOM 685 O O . ARG A 1 93 ? 38.256 13.157 15.804 1.00 18.10 93 ARG A O 1
ATOM 693 N N . MET A 1 94 ? 38.837 11.291 16.913 1.00 18.20 94 MET A N 1
ATOM 694 C CA . MET A 1 94 ? 39.881 10.944 15.947 1.00 18.31 94 MET A CA 1
ATOM 695 C C . MET A 1 94 ? 39.308 10.650 14.571 1.00 17.50 94 MET A C 1
ATOM 696 O O . MET A 1 94 ? 39.954 10.937 13.574 1.00 17.46 94 MET A O 1
ATOM 701 N N . SER A 1 95 ? 38.115 10.066 14.494 1.00 17.43 95 SER A N 1
ATOM 702 C CA . SER A 1 95 ? 37.529 9.774 13.185 1.00 17.45 95 SER A CA 1
ATOM 703 C C . SER A 1 95 ? 37.321 11.079 12.351 1.00 18.03 95 SER A C 1
ATOM 704 O O . SER A 1 95 ? 37.451 11.059 11.124 1.00 17.81 95 SER A O 1
ATOM 707 N N . ARG A 1 96 ? 36.995 12.176 13.031 1.00 18.06 96 ARG A N 1
ATOM 708 C CA . ARG A 1 96 ? 36.830 13.487 12.370 1.00 19.06 96 ARG A CA 1
ATOM 709 C C . ARG A 1 96 ? 38.188 14.140 12.161 1.00 19.36 96 ARG A C 1
ATOM 710 O O . ARG A 1 96 ? 38.548 14.477 11.029 1.00 20.61 96 ARG A O 1
ATOM 718 N N . GLU A 1 97 ? 38.965 14.282 13.242 1.00 19.61 97 GLU A N 1
ATOM 719 C CA . GLU A 1 97 ? 40.313 14.881 13.176 1.00 20.31 97 GLU A CA 1
ATOM 720 C C . GLU A 1 97 ? 41.287 14.257 12.178 1.00 21.25 97 GLU A C 1
ATOM 721 O O . GLU A 1 97 ? 42.007 14.994 11.459 1.00 21.33 97 GLU A O 1
ATOM 727 N N . HIS A 1 98 ? 41.327 12.921 12.110 1.00 20.57 98 HIS A N 1
ATOM 728 C CA . HIS A 1 98 ? 42.327 12.230 11.275 1.00 20.77 98 HIS A CA 1
ATOM 729 C C . HIS A 1 98 ? 41.728 11.639 9.985 1.00 21.13 98 HIS A C 1
ATOM 730 O O . HIS A 1 98 ? 42.324 11.738 8.931 1.00 21.10 98 HIS A O 1
ATOM 737 N N . ASN A 1 99 ? 40.556 11.031 10.080 1.00 20.33 99 ASN A N 1
ATOM 738 C CA . ASN A 1 99 ? 39.975 10.308 8.939 1.00 20.43 99 ASN A CA 1
ATOM 739 C C . ASN A 1 99 ? 38.942 11.104 8.145 1.00 20.70 99 ASN A C 1
ATOM 740 O O . ASN A 1 99 ? 38.443 10.623 7.135 1.00 21.29 99 ASN A O 1
ATOM 745 N N . ASP A 1 100 ? 38.665 12.330 8.594 1.00 20.79 100 ASP A N 1
ATOM 746 C CA . ASP A 1 100 ? 37.583 13.152 8.057 1.00 21.82 100 ASP A CA 1
ATOM 747 C C . ASP A 1 100 ? 36.324 12.299 7.828 1.00 21.63 100 ASP A C 1
ATOM 748 O O . ASP A 1 100 ? 35.734 12.357 6.763 1.00 21.58 100 ASP A O 1
ATOM 753 N N . ALA A 1 101 ? 35.922 11.503 8.834 1.00 21.15 101 ALA A N 1
ATOM 754 C CA . ALA A 1 101 ? 34.790 10.589 8.664 1.00 19.98 101 ALA A CA 1
ATOM 755 C C . ALA A 1 101 ? 33.531 11.362 8.342 1.00 19.97 101 ALA A C 1
ATOM 756 O O . ALA A 1 101 ? 33.221 12.360 8.996 1.00 20.62 101 ALA A O 1
ATOM 758 N N . ASN A 1 102 ? 32.795 10.929 7.326 1.00 18.63 102 ASN A N 1
ATOM 759 C CA . ASN A 1 102 ? 31.520 11.598 7.032 1.00 19.56 102 ASN A CA 1
ATOM 760 C C . ASN A 1 102 ? 30.296 10.751 7.412 1.00 18.75 102 ASN A C 1
ATOM 761 O O . ASN A 1 102 ? 29.158 11.176 7.267 1.00 17.75 102 ASN A O 1
ATOM 766 N N . ILE A 1 103 ? 30.556 9.551 7.934 1.00 18.52 103 ILE A N 1
ATOM 767 C CA . ILE A 1 103 ? 29.501 8.728 8.530 1.00 18.08 103 ILE A CA 1
ATOM 768 C C . ILE A 1 103 ? 29.986 8.193 9.890 1.00 17.77 103 ILE A C 1
ATOM 769 O O . ILE A 1 103 ? 31.102 7.689 9.993 1.00 18.76 103 ILE A O 1
ATOM 774 N N . LEU A 1 104 ? 29.144 8.331 10.912 1.00 17.49 104 LEU A N 1
ATOM 775 C CA . LEU A 1 104 ? 29.371 7.707 12.210 1.00 17.53 104 LEU A CA 1
ATOM 776 C C . LEU A 1 104 ? 28.572 6.410 12.300 1.00 17.56 104 LEU A C 1
ATOM 777 O O . LEU A 1 104 ? 27.381 6.406 12.010 1.00 19.01 104 LEU A O 1
ATOM 782 N N . ALA A 1 105 ? 29.199 5.313 12.721 1.00 17.48 105 ALA A N 1
ATOM 783 C CA . ALA A 1 105 ? 28.456 4.037 12.865 1.00 17.61 105 ALA A CA 1
ATOM 784 C C . ALA A 1 105 ? 28.401 3.623 14.345 1.00 17.15 105 ALA A C 1
ATOM 785 O O . ALA A 1 105 ? 29.393 3.729 15.049 1.00 17.69 105 ALA A O 1
ATOM 787 N N . LEU A 1 106 ? 27.241 3.161 14.798 1.00 17.09 106 LEU A N 1
ATOM 788 C CA . LEU A 1 106 ? 27.043 2.833 16.192 1.00 16.48 106 LEU A CA 1
ATOM 789 C C . LEU A 1 106 ?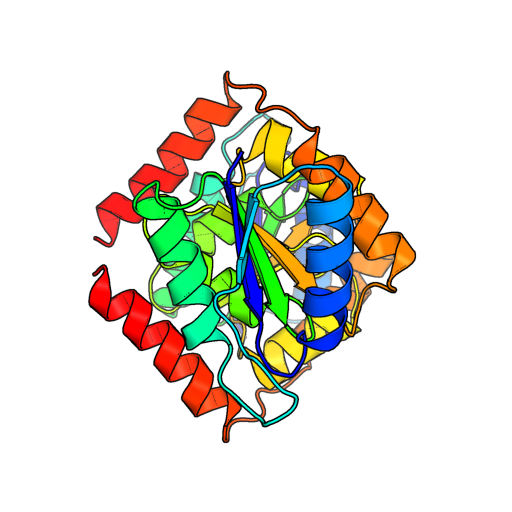 26.394 1.454 16.331 1.00 16.86 106 LEU A C 1
ATOM 790 O O . LEU A 1 106 ? 25.695 0.988 15.420 1.00 16.28 106 LEU A O 1
ATOM 795 N N . GLY A 1 107 ? 26.628 0.823 17.475 1.00 16.03 107 GLY A N 1
ATOM 796 C CA . GLY A 1 107 ? 26.104 -0.520 17.738 1.00 16.83 107 GLY A CA 1
ATOM 797 C C . GLY A 1 107 ? 25.171 -0.443 18.910 1.00 16.49 107 GLY A C 1
ATOM 798 O O . GLY A 1 107 ? 25.604 -0.286 20.052 1.00 16.52 107 GLY A O 1
ATOM 799 N N . GLU A 1 108 ? 23.880 -0.525 18.622 1.00 16.88 108 GLU A N 1
ATOM 800 C CA . GLU A 1 108 ? 22.877 -0.430 19.673 1.00 18.41 108 GLU A CA 1
ATOM 801 C C . GLU A 1 108 ? 23.038 -1.497 20.790 1.00 18.22 108 GLU A C 1
ATOM 802 O O . GLU A 1 108 ? 22.694 -1.247 21.960 1.00 19.35 108 GLU A O 1
ATOM 808 N N . ARG A 1 109 ? 23.571 -2.666 20.431 1.00 18.33 109 ARG A N 1
ATOM 809 C CA . ARG A 1 109 ? 23.772 -3.765 21.397 1.00 17.60 109 ARG A CA 1
ATOM 810 C C . ARG A 1 109 ? 25.099 -3.680 22.138 1.00 17.94 109 ARG A C 1
ATOM 811 O O . ARG A 1 109 ? 25.395 -4.539 22.993 1.00 18.40 109 ARG A O 1
ATOM 819 N N . VAL A 1 110 ? 25.905 -2.662 21.793 1.00 16.44 110 VAL A N 1
ATOM 820 C CA . VAL A 1 110 ? 27.237 -2.492 22.356 1.00 16.18 110 VAL A CA 1
ATOM 821 C C . VAL A 1 110 ? 27.313 -1.260 23.269 1.00 17.14 110 VAL A C 1
ATOM 822 O O . VAL A 1 110 ? 27.835 -1.360 24.376 1.00 17.35 110 VAL A O 1
ATOM 826 N N . VAL A 1 111 ? 26.835 -0.104 22.786 1.00 16.76 111 VAL A N 1
ATOM 827 C CA . VAL A 1 111 ? 26.910 1.143 23.573 1.00 17.22 111 VAL A CA 1
ATOM 828 C C . VAL A 1 111 ? 25.537 1.453 24.128 1.00 17.35 111 VAL A C 1
ATOM 829 O O . VAL A 1 111 ? 24.532 1.307 23.420 1.00 18.90 111 VAL A O 1
ATOM 833 N N . GLY A 1 112 ? 25.476 1.828 25.407 1.00 17.37 112 GLY A N 1
ATOM 834 C CA . GLY A 1 112 ? 24.221 2.240 26.019 1.00 16.66 112 GLY A CA 1
ATOM 835 C C . GLY A 1 112 ? 23.825 3.628 25.520 1.00 17.18 112 GLY A C 1
ATOM 836 O O . GLY A 1 112 ? 24.623 4.335 24.890 1.00 16.64 112 GLY A O 1
ATOM 837 N N . LEU A 1 113 ? 22.602 4.031 25.818 1.00 17.68 113 LEU A N 1
ATOM 838 C CA . LEU A 1 113 ? 22.073 5.249 25.203 1.00 19.59 113 LEU A CA 1
ATOM 839 C C . LEU A 1 113 ? 22.942 6.486 25.514 1.00 18.38 113 LEU A C 1
ATOM 840 O O . LEU A 1 113 ? 23.413 7.156 24.605 1.00 18.60 113 LEU A O 1
ATOM 845 N N . ASP A 1 114 ? 23.169 6.787 26.791 1.00 18.09 114 ASP A N 1
ATOM 846 C CA . ASP A 1 114 ? 23.887 8.022 27.116 1.00 18.37 114 ASP A CA 1
ATOM 847 C C . ASP A 1 114 ? 25.289 8.040 26.585 1.00 18.71 114 ASP A C 1
ATOM 848 O O . ASP A 1 114 ? 25.783 9.109 26.201 1.00 17.72 114 ASP A O 1
ATOM 853 N N . LEU A 1 115 ? 25.953 6.873 26.572 1.00 17.24 115 LEU A N 1
ATOM 854 C CA . LEU A 1 115 ? 27.251 6.816 25.935 1.00 17.90 115 LEU A CA 1
ATOM 855 C C . LEU A 1 115 ? 27.171 7.148 24.431 1.00 17.49 115 LEU A C 1
ATOM 856 O O . LEU A 1 115 ? 28.000 7.918 23.899 1.00 17.64 115 LEU A O 1
ATOM 861 N N . ALA A 1 116 ? 26.188 6.561 23.751 1.00 17.60 116 ALA A N 1
ATOM 862 C CA . ALA A 1 116 ? 26.010 6.786 22.331 1.00 18.40 116 ALA A CA 1
ATOM 863 C C . ALA A 1 116 ? 25.774 8.288 22.030 1.00 18.36 116 ALA A C 1
ATOM 864 O O . ALA A 1 116 ? 26.328 8.831 21.085 1.00 17.39 116 ALA A O 1
ATOM 866 N N . LEU A 1 117 ? 24.975 8.962 22.868 1.00 18.55 117 LEU A N 1
ATOM 867 C CA . LEU A 1 117 ? 24.742 10.415 22.702 1.00 19.19 117 LEU A CA 1
ATOM 868 C C . LEU A 1 117 ? 26.016 11.218 22.926 1.00 19.00 117 LEU A C 1
ATOM 869 O O . LEU A 1 117 ? 26.268 12.220 22.243 1.00 19.27 117 LEU A O 1
ATOM 874 N N . ASP A 1 118 ? 26.853 10.768 23.857 1.00 18.72 118 ASP A N 1
ATOM 875 C CA . ASP A 1 118 ? 28.146 11.410 24.091 1.00 18.86 118 ASP A CA 1
ATOM 876 C C . ASP A 1 118 ? 29.051 11.289 22.865 1.00 18.61 118 ASP A C 1
ATOM 877 O O . ASP A 1 118 ? 29.734 12.243 22.466 1.00 17.76 118 ASP A O 1
ATOM 882 N N . ILE A 1 119 ? 29.064 10.096 22.277 1.00 16.67 119 ILE A N 1
ATOM 883 C CA . ILE A 1 119 ? 29.827 9.854 21.066 1.00 16.28 119 ILE A CA 1
ATOM 884 C C . ILE A 1 119 ? 29.327 10.740 19.899 1.00 16.67 119 ILE A C 1
ATOM 885 O O . ILE A 1 119 ? 30.126 11.314 19.171 1.00 16.14 119 ILE A O 1
ATOM 890 N N . VAL A 1 120 ? 28.012 10.762 19.691 1.00 17.13 120 VAL A N 1
ATOM 891 C CA . VAL A 1 120 ? 27.391 11.623 18.652 1.00 18.47 120 VAL A CA 1
ATOM 892 C C . VAL A 1 120 ? 27.741 13.109 18.875 1.00 19.44 120 VAL A C 1
ATOM 893 O O . VAL A 1 120 ? 28.162 13.803 17.929 1.00 19.87 120 VAL A O 1
ATOM 897 N N . ASP A 1 121 ? 27.561 13.584 20.111 1.00 19.54 121 ASP A N 1
ATOM 898 C CA . ASP A 1 121 ? 27.959 14.960 20.477 1.00 20.11 121 ASP A CA 1
ATOM 899 C C . ASP A 1 121 ? 29.405 15.250 20.082 1.00 20.10 121 ASP A C 1
ATOM 900 O O . ASP A 1 121 ? 29.710 16.258 19.423 1.00 19.67 121 ASP A O 1
ATOM 905 N N . THR A 1 122 ? 30.320 14.357 20.465 1.00 19.17 122 THR A N 1
ATOM 906 C CA . THR A 1 122 ? 31.726 14.540 20.169 1.00 19.58 122 THR A CA 1
ATOM 907 C C . THR A 1 122 ? 31.999 14.552 18.666 1.00 19.54 122 THR A C 1
ATOM 908 O O . THR A 1 122 ? 32.826 15.325 18.179 1.00 20.62 122 THR A O 1
ATOM 912 N N . TRP A 1 123 ? 31.353 13.635 17.949 1.00 19.52 123 TRP A N 1
ATOM 913 C CA . TRP A 1 123 ? 31.593 13.474 16.535 1.00 20.08 123 TRP A CA 1
ATOM 914 C C . TRP A 1 123 ? 31.135 14.719 15.752 1.00 21.32 123 TRP A C 1
ATOM 915 O O . TRP A 1 123 ? 31.819 15.153 14.831 1.00 20.57 123 TRP A O 1
ATOM 926 N N . LEU A 1 124 ? 29.978 15.260 16.120 1.00 22.51 124 LEU A N 1
ATOM 927 C CA . LEU A 1 124 ? 29.383 16.415 15.422 1.00 24.38 124 LEU A CA 1
ATOM 928 C C . LEU A 1 124 ? 30.207 17.686 15.602 1.00 25.66 124 LEU A C 1
ATOM 929 O O . LEU A 1 124 ? 30.188 18.568 14.736 1.00 27.15 124 LEU A O 1
ATOM 934 N N . LYS A 1 125 ? 30.917 17.771 16.723 1.00 25.98 125 LYS A N 1
ATOM 935 C CA . LYS A 1 125 ? 31.685 18.949 17.093 1.00 27.17 125 LYS A CA 1
ATOM 936 C C . LYS A 1 125 ? 33.130 18.920 16.626 1.00 26.22 125 LYS A C 1
ATOM 937 O O . LYS A 1 125 ? 33.747 19.976 16.508 1.00 26.66 125 LYS A O 1
ATOM 943 N N . ALA A 1 126 ? 33.692 17.726 16.410 1.00 24.45 126 ALA A N 1
ATOM 944 C CA . ALA A 1 126 ? 35.106 17.584 16.049 1.00 24.18 126 ALA A CA 1
ATOM 945 C C . ALA A 1 126 ? 35.422 18.074 14.621 1.00 24.28 126 ALA A C 1
ATOM 946 O O . ALA A 1 126 ? 34.579 18.013 13.745 1.00 25.13 126 ALA A O 1
ATOM 948 N N . GLU A 1 127 ? 36.650 18.520 14.398 1.00 24.18 127 GLU A N 1
ATOM 949 C CA . GLU A 1 127 ? 37.021 19.125 13.118 1.00 25.08 127 GLU A CA 1
ATOM 950 C C . GLU A 1 127 ? 38.198 18.453 12.458 1.00 23.94 127 GLU A C 1
ATOM 951 O O . GLU A 1 127 ? 39.179 18.133 13.125 1.00 22.83 127 GLU A O 1
ATOM 957 N N . PHE A 1 128 ? 38.093 18.225 11.138 1.00 23.86 128 PHE A N 1
ATOM 958 C CA . PHE A 1 128 ? 39.201 17.635 10.370 1.00 23.54 128 PHE A CA 1
ATOM 959 C C . PHE A 1 128 ? 40.469 18.489 10.479 1.00 24.11 128 PHE A C 1
ATOM 960 O O . PHE A 1 128 ? 40.387 19.715 10.350 1.00 22.79 128 PHE A O 1
ATOM 968 N N . GLN A 1 129 ? 41.614 17.838 10.691 1.00 23.76 129 GLN A N 1
ATOM 969 C CA . GLN A 1 129 ? 42.885 18.525 10.951 1.00 24.36 129 GLN A CA 1
ATOM 970 C C . GLN A 1 129 ? 43.810 18.714 9.729 1.00 24.88 129 GLN A C 1
ATOM 971 O O . GLN A 1 129 ? 44.890 19.310 9.848 1.00 25.27 129 GLN A O 1
ATOM 977 N N . GLY A 1 130 ? 43.393 18.198 8.580 1.00 24.32 130 GLY A N 1
ATOM 978 C CA . GLY A 1 130 ? 44.149 18.330 7.337 1.00 24.37 130 GLY A CA 1
ATOM 979 C C . GLY A 1 130 ? 45.598 17.888 7.412 1.00 24.56 130 GLY A C 1
ATOM 980 O O . GLY A 1 130 ? 45.944 16.957 8.132 1.00 23.92 130 GLY A O 1
ATOM 981 N N . GLY A 1 131 ? 46.462 18.534 6.632 1.00 23.69 131 GLY A N 1
ATOM 982 C CA . GLY A 1 131 ? 47.864 18.141 6.626 1.00 23.31 131 GLY A CA 1
ATOM 983 C C . GLY A 1 131 ? 48.080 16.707 6.190 1.00 22.70 131 GLY A C 1
ATOM 984 O O . GLY A 1 131 ? 47.474 16.252 5.211 1.00 22.15 131 GLY A O 1
ATOM 985 N N . ARG A 1 132 ? 48.954 15.991 6.905 1.00 23.03 132 ARG A N 1
ATOM 986 C CA . ARG A 1 132 ? 49.268 14.602 6.541 1.00 23.15 132 ARG A CA 1
ATOM 987 C C . ARG A 1 132 ? 47.997 13.725 6.550 1.00 22.40 132 ARG A C 1
ATOM 988 O O . ARG A 1 132 ? 47.933 12.713 5.846 1.00 21.56 132 ARG A O 1
ATOM 996 N N . HIS A 1 133 ? 46.987 14.147 7.297 1.00 21.91 133 HIS A N 1
ATOM 997 C CA . HIS A 1 133 ? 45.710 13.416 7.353 1.00 22.07 133 HIS A CA 1
ATOM 998 C C . HIS A 1 133 ? 44.954 13.512 6.019 1.00 22.15 133 HIS A C 1
ATOM 999 O O . HIS A 1 133 ? 44.321 12.552 5.609 1.00 21.89 133 HIS A O 1
ATOM 1006 N N . ALA A 1 134 ? 45.058 14.659 5.331 1.00 20.97 134 ALA A N 1
ATOM 1007 C CA . ALA A 1 134 ? 44.508 14.810 3.979 1.00 20.54 134 ALA A CA 1
ATOM 1008 C C . ALA A 1 134 ? 45.265 13.941 2.973 1.00 20.00 134 ALA A C 1
ATOM 1009 O O . ALA A 1 134 ? 44.650 13.334 2.090 1.00 19.82 134 ALA A O 1
ATOM 1011 N N . THR A 1 135 ? 46.589 13.883 3.110 1.00 19.34 135 THR A N 1
ATOM 1012 C CA . THR A 1 135 ? 47.425 13.045 2.268 1.00 20.03 135 THR A CA 1
ATOM 1013 C C . THR A 1 135 ? 46.936 11.599 2.404 1.00 20.74 135 THR A C 1
ATOM 1014 O O . THR A 1 135 ? 46.779 10.876 1.395 1.00 20.25 135 THR A O 1
ATOM 1018 N N . ARG A 1 136 ? 46.693 11.181 3.647 1.00 20.42 136 ARG A N 1
ATOM 1019 C CA . ARG A 1 136 ? 46.262 9.777 3.897 1.00 20.94 136 ARG A CA 1
ATOM 1020 C C . ARG A 1 136 ? 44.861 9.484 3.396 1.00 20.40 136 ARG A C 1
ATOM 1021 O O . ARG A 1 136 ? 44.601 8.397 2.840 1.00 21.30 136 ARG A O 1
ATOM 1029 N N . VAL A 1 137 ? 43.951 10.436 3.560 1.00 20.48 137 VAL A N 1
ATOM 1030 C CA . VAL A 1 137 ? 42.615 10.313 2.960 1.00 20.02 137 VAL A CA 1
ATOM 1031 C C . VAL A 1 137 ? 42.689 10.213 1.405 1.00 20.64 137 VAL A C 1
ATOM 1032 O O . VAL A 1 137 ? 41.913 9.475 0.757 1.00 19.35 137 VAL A O 1
ATOM 1036 N N . GLY A 1 138 ? 43.628 10.946 0.807 1.00 19.75 138 GLY A N 1
ATOM 1037 C CA . GLY A 1 138 ? 43.859 10.840 -0.640 1.00 19.76 138 GLY A CA 1
ATOM 1038 C C . GLY A 1 138 ? 44.260 9.418 -1.007 1.00 20.57 138 GLY A C 1
ATOM 1039 O O . GLY A 1 138 ? 43.761 8.873 -1.988 1.00 20.16 138 GLY A O 1
ATOM 1040 N N . LYS A 1 139 ? 45.147 8.819 -0.217 1.00 20.21 139 LYS A N 1
ATOM 1041 C CA . LYS A 1 139 ? 45.541 7.430 -0.432 1.00 21.18 139 LYS A CA 1
ATOM 1042 C C . LYS A 1 139 ? 44.367 6.448 -0.324 1.00 20.93 139 LYS A C 1
ATOM 1043 O O . LYS A 1 139 ? 44.357 5.467 -1.058 1.00 21.25 139 LYS A O 1
ATOM 1049 N N . ILE A 1 140 ? 43.393 6.717 0.558 1.00 21.46 140 ILE A N 1
ATOM 1050 C CA . ILE A 1 140 ? 42.114 5.970 0.555 1.00 20.41 140 ILE A CA 1
ATOM 1051 C C . ILE A 1 140 ? 41.392 6.117 -0.794 1.00 21.54 140 ILE A C 1
ATOM 1052 O O . ILE A 1 140 ? 40.899 5.115 -1.378 1.00 19.92 140 ILE A O 1
ATOM 1057 N N . GLY A 1 141 ? 41.350 7.359 -1.292 1.00 20.29 141 GLY A N 1
ATOM 1058 C CA . GLY A 1 141 ? 40.806 7.674 -2.620 1.00 20.28 141 GLY A CA 1
ATOM 1059 C C . GLY A 1 141 ? 41.499 6.901 -3.737 1.00 20.34 141 GLY A C 1
ATOM 1060 O O . GLY A 1 141 ? 40.854 6.472 -4.720 1.00 19.65 141 GLY A O 1
ATOM 1061 N N . GLU A 1 142 ? 42.801 6.695 -3.597 1.00 20.58 142 GLU A N 1
ATOM 1062 C CA . GLU A 1 142 ? 43.535 5.920 -4.599 1.00 21.34 142 GLU A CA 1
ATOM 1063 C C . GLU A 1 142 ? 43.081 4.455 -4.627 1.00 22.05 142 GLU A C 1
ATOM 1064 O O . GLU A 1 142 ? 43.044 3.818 -5.689 1.00 21.22 142 GLU A O 1
ATOM 1070 N N . ILE A 1 143 ? 42.786 3.901 -3.451 1.00 21.70 143 ILE A N 1
ATOM 1071 C CA . ILE A 1 143 ? 42.301 2.518 -3.416 1.00 21.79 143 ILE A CA 1
ATOM 1072 C C . ILE A 1 143 ? 40.971 2.454 -4.148 1.00 22.00 143 ILE A C 1
ATOM 1073 O O . ILE A 1 143 ? 40.773 1.571 -4.982 1.00 22.65 143 ILE A O 1
ATOM 1078 N N . GLU A 1 144 ? 40.082 3.413 -3.877 1.00 22.61 144 GLU A N 1
ATOM 1079 C CA . GLU A 1 144 ? 38.821 3.4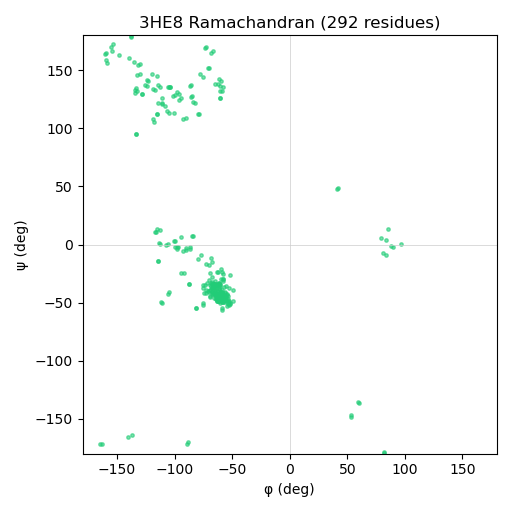98 -4.563 1.00 23.19 144 GLU A CA 1
ATOM 1080 C C . GLU A 1 144 ? 39.001 3.569 -6.095 1.00 24.44 144 GLU A C 1
ATOM 1081 O O . GLU A 1 144 ? 38.277 2.900 -6.847 1.00 22.97 144 GLU A O 1
ATOM 1087 N N . LYS A 1 145 ? 39.940 4.403 -6.555 1.00 24.50 145 LYS A N 1
ATOM 1088 C CA . LYS A 1 145 ? 40.183 4.531 -7.998 1.00 25.30 145 LYS A CA 1
ATOM 1089 C C . LYS A 1 145 ? 40.702 3.229 -8.607 1.00 25.34 145 LYS A C 1
ATOM 1090 O O . LYS A 1 145 ? 40.345 2.898 -9.744 1.00 25.79 145 LYS A O 1
ATOM 1096 N N . LYS A 1 146 ? 41.535 2.508 -7.858 1.00 25.63 146 LYS A N 1
ATOM 1097 C CA . LYS A 1 146 ? 42.063 1.221 -8.297 1.00 25.42 146 LYS A CA 1
ATOM 1098 C C . LYS A 1 146 ? 40.938 0.225 -8.568 1.00 25.65 146 LYS A C 1
ATOM 1099 O O . LYS A 1 146 ? 40.955 -0.471 -9.594 1.00 24.32 146 LYS A O 1
ATOM 1105 N N . TYR A 1 147 ? 39.947 0.187 -7.681 1.00 25.57 147 TYR A N 1
ATOM 1106 C CA . TYR A 1 147 ? 38.921 -0.847 -7.749 1.00 26.89 147 TYR A CA 1
ATOM 1107 C C . TYR A 1 147 ? 37.644 -0.343 -8.401 1.00 28.90 147 TYR A C 1
ATOM 1108 O O . TYR A 1 147 ? 36.659 -1.073 -8.558 1.00 28.46 147 TYR A O 1
ATOM 1117 N N . SER A 1 148 ? 37.678 0.907 -8.853 1.00 30.81 148 SER A N 1
ATOM 1118 C CA . SER A 1 148 ? 36.500 1.462 -9.517 1.00 32.98 148 SER A CA 1
ATOM 1119 C C . SER A 1 148 ? 36.142 0.810 -10.900 1.00 33.09 148 SER A C 1
ATOM 1120 O O . SER A 1 148 ? 37.009 0.272 -11.619 1.00 33.36 148 SER A O 1
ATOM 1123 N N . MET B 1 1 ? 46.454 -22.205 9.180 1.00 42.91 1 MET B N 1
ATOM 1124 C CA . MET B 1 1 ? 45.813 -20.947 8.694 1.00 43.17 1 MET B CA 1
ATOM 1125 C C . MET B 1 1 ? 46.839 -19.801 8.668 1.00 40.69 1 MET B C 1
ATOM 1126 O O . MET B 1 1 ? 47.589 -19.581 9.628 1.00 40.99 1 MET B O 1
ATOM 1131 N N . LYS B 1 2 ? 46.900 -19.114 7.533 1.00 38.34 2 LYS B N 1
ATOM 1132 C CA . LYS B 1 2 ? 47.896 -18.076 7.311 1.00 35.77 2 LYS B CA 1
ATOM 1133 C C . LYS B 1 2 ? 47.254 -16.742 7.649 1.00 33.20 2 LYS B C 1
ATOM 1134 O O . LYS B 1 2 ? 46.222 -16.378 7.082 1.00 32.35 2 LYS B O 1
ATOM 1140 N N . ILE B 1 3 ? 47.888 -16.010 8.550 1.00 31.15 3 ILE B N 1
ATOM 1141 C CA . ILE B 1 3 ? 47.359 -14.704 8.977 1.00 29.24 3 ILE B CA 1
ATOM 1142 C C . ILE B 1 3 ? 48.266 -13.596 8.463 1.00 28.12 3 ILE B C 1
ATOM 1143 O O . ILE B 1 3 ? 49.462 -13.581 8.759 1.00 29.19 3 ILE B O 1
ATOM 1148 N N . GLY B 1 4 ? 47.706 -12.682 7.681 1.00 27.20 4 GLY B N 1
ATOM 1149 C CA . GLY B 1 4 ? 48.428 -11.478 7.275 1.00 25.87 4 GLY B CA 1
ATOM 1150 C C . GLY B 1 4 ? 48.253 -10.407 8.340 1.00 25.52 4 GLY B C 1
ATOM 1151 O O . GLY B 1 4 ? 47.149 -10.219 8.851 1.00 25.88 4 GLY B O 1
ATOM 1152 N N . ILE B 1 5 ? 49.330 -9.711 8.688 1.00 24.34 5 ILE B N 1
ATOM 1153 C CA . ILE B 1 5 ? 49.230 -8.633 9.676 1.00 24.14 5 ILE B CA 1
ATOM 1154 C C . ILE B 1 5 ? 49.896 -7.376 9.128 1.00 23.58 5 ILE B C 1
ATOM 1155 O O . ILE B 1 5 ? 50.879 -7.464 8.371 1.00 22.60 5 ILE B O 1
ATOM 1160 N N . GLY B 1 6 ? 49.372 -6.201 9.491 1.00 23.14 6 GLY B N 1
ATOM 1161 C CA . GLY B 1 6 ? 49.964 -4.944 8.998 1.00 22.30 6 GLY B CA 1
ATOM 1162 C C . GLY B 1 6 ? 49.564 -3.777 9.881 1.00 22.77 6 GLY B C 1
ATOM 1163 O O . GLY B 1 6 ? 48.582 -3.862 10.625 1.00 22.03 6 GLY B O 1
ATOM 1164 N N . SER B 1 7 ? 50.336 -2.697 9.833 1.00 22.83 7 SER B N 1
ATOM 1165 C CA . SER B 1 7 ? 50.030 -1.537 10.672 1.00 23.08 7 SER B CA 1
ATOM 1166 C C . SER B 1 7 ? 50.702 -0.280 10.135 1.00 23.94 7 SER B C 1
ATOM 1167 O O . SER B 1 7 ? 51.645 -0.366 9.307 1.00 23.59 7 SER B O 1
ATOM 1170 N N . ASP B 1 8 ? 50.246 0.878 10.610 1.00 23.15 8 ASP B N 1
ATOM 1171 C CA . ASP B 1 8 ? 51.117 2.061 10.522 1.00 23.33 8 ASP B CA 1
ATOM 1172 C C . ASP B 1 8 ? 52.002 2.126 11.795 1.00 23.54 8 ASP B C 1
ATOM 1173 O O . ASP B 1 8 ? 52.057 1.156 12.568 1.00 22.47 8 ASP B O 1
ATOM 1178 N N . HIS B 1 9 ? 52.715 3.239 11.988 1.00 23.95 9 HIS B N 1
ATOM 1179 C CA . HIS B 1 9 ? 53.529 3.457 13.183 1.00 24.42 9 HIS B CA 1
ATOM 1180 C C . HIS B 1 9 ? 52.647 3.458 14.438 1.00 24.13 9 HIS B C 1
ATOM 1181 O O . HIS B 1 9 ? 53.089 3.030 15.496 1.00 24.30 9 HIS B O 1
ATOM 1188 N N . GLY B 1 10 ? 51.409 3.952 14.306 1.00 24.34 10 GLY B N 1
ATOM 1189 C CA . GLY B 1 10 ? 50.436 3.970 15.406 1.00 24.09 10 GLY B CA 1
ATOM 1190 C C . GLY B 1 10 ? 50.044 2.589 15.933 1.00 24.57 10 GLY B C 1
ATOM 1191 O O . GLY B 1 10 ? 49.612 2.484 17.080 1.00 24.62 10 GLY B O 1
ATOM 1192 N N . GLY B 1 11 ? 50.186 1.543 15.103 1.00 24.27 11 GLY B N 1
ATOM 1193 C CA . GLY B 1 11 ? 49.894 0.167 15.533 1.00 24.34 11 GLY B CA 1
ATOM 1194 C C . GLY B 1 11 ? 51.075 -0.802 15.537 1.00 24.86 11 GLY B C 1
ATOM 1195 O O . GLY B 1 11 ? 50.894 -2.006 15.701 1.00 24.22 11 GLY B O 1
ATOM 1196 N N . TYR B 1 12 ? 52.290 -0.282 15.378 1.00 26.45 12 TYR B N 1
ATOM 1197 C CA . TYR B 1 12 ? 53.487 -1.122 15.208 1.00 27.36 12 TYR B CA 1
ATOM 1198 C C . TYR B 1 12 ? 53.836 -1.985 16.433 1.00 27.15 12 TYR B C 1
ATOM 1199 O O . TYR B 1 12 ? 54.206 -3.175 16.306 1.00 26.80 12 TYR B O 1
ATOM 1208 N N . ASN B 1 13 ? 53.750 -1.387 17.618 1.00 26.60 13 ASN B N 1
ATOM 1209 C CA . ASN B 1 13 ? 54.088 -2.097 18.855 1.00 26.75 13 ASN B CA 1
ATOM 1210 C C . ASN B 1 13 ? 53.054 -3.192 19.210 1.00 26.03 13 ASN B C 1
ATOM 1211 O O . ASN B 1 13 ? 53.408 -4.311 19.610 1.00 24.79 13 ASN B O 1
ATOM 1216 N N . LEU B 1 14 ? 51.773 -2.890 19.015 1.00 24.92 14 LEU B N 1
ATOM 1217 C CA . LEU B 1 14 ? 50.748 -3.913 19.184 1.00 23.52 14 LEU B CA 1
ATOM 1218 C C . LEU B 1 14 ? 50.909 -5.030 18.128 1.00 23.42 14 LEU B C 1
ATOM 1219 O O . LEU B 1 14 ? 50.759 -6.206 18.451 1.00 22.50 14 LEU B O 1
ATOM 1224 N N . LYS B 1 15 ? 51.233 -4.662 16.888 1.00 22.98 15 LYS B N 1
ATOM 1225 C CA . LYS B 1 15 ? 51.470 -5.665 15.838 1.00 24.38 15 LYS B CA 1
ATOM 1226 C C . LYS B 1 15 ? 52.561 -6.661 16.243 1.00 25.21 15 LYS B C 1
ATOM 1227 O O . LYS B 1 15 ? 52.415 -7.860 16.020 1.00 25.90 15 LYS B O 1
ATOM 1233 N N . ARG B 1 16 ? 53.636 -6.155 16.846 1.00 25.92 16 ARG B N 1
ATOM 1234 C CA . ARG B 1 16 ? 54.746 -6.984 17.309 1.00 28.05 16 ARG B CA 1
ATOM 1235 C C . ARG B 1 16 ? 54.245 -8.016 18.311 1.00 27.01 16 ARG B C 1
ATOM 1236 O O . ARG B 1 16 ? 54.552 -9.211 18.196 1.00 26.52 16 ARG B O 1
ATOM 1244 N N . GLU B 1 17 ? 53.460 -7.558 19.287 1.00 26.27 17 GLU B N 1
ATOM 1245 C CA . GLU B 1 17 ? 52.884 -8.449 20.296 1.00 26.58 17 GLU B CA 1
ATOM 1246 C C . GLU B 1 17 ? 51.920 -9.460 19.709 1.00 26.32 17 GLU B C 1
ATOM 1247 O O . GLU B 1 17 ? 51.932 -10.616 20.113 1.00 26.90 17 GLU B O 1
ATOM 1253 N N . ILE B 1 18 ? 51.053 -9.035 18.787 1.00 25.86 18 ILE B N 1
ATOM 1254 C CA . ILE B 1 18 ? 50.109 -9.977 18.183 1.00 26.01 18 ILE B CA 1
ATOM 1255 C C . ILE B 1 18 ? 50.838 -11.014 17.303 1.00 27.13 18 ILE B C 1
ATOM 1256 O O . ILE B 1 18 ? 50.462 -12.182 17.294 1.00 27.10 18 ILE B O 1
ATOM 1261 N N . ALA B 1 19 ? 51.883 -10.585 16.597 1.00 27.76 19 ALA B N 1
ATOM 1262 C CA . ALA B 1 19 ? 52.642 -11.504 15.734 1.00 28.67 19 ALA B CA 1
ATOM 1263 C C . ALA B 1 19 ? 53.249 -12.630 16.587 1.00 29.59 19 ALA B C 1
ATOM 1264 O O . ALA B 1 19 ? 53.099 -13.793 16.251 1.00 30.13 19 ALA B O 1
ATOM 1266 N N . ASP B 1 20 ? 53.877 -12.261 17.708 1.00 30.52 20 ASP B N 1
ATOM 1267 C CA . ASP B 1 20 ? 54.432 -13.211 18.693 1.00 31.76 20 ASP B CA 1
ATOM 1268 C C . ASP B 1 20 ? 53.379 -14.158 19.263 1.00 31.26 20 ASP B C 1
ATOM 1269 O O . ASP B 1 20 ? 53.584 -15.373 19.289 1.00 30.97 20 ASP B O 1
ATOM 1274 N N . PHE B 1 21 ? 52.256 -13.589 19.720 1.00 30.72 21 PHE B N 1
ATOM 1275 C CA . PHE B 1 21 ? 51.077 -14.337 20.166 1.00 30.16 21 PHE B CA 1
ATOM 1276 C C . PHE B 1 21 ? 50.617 -15.409 19.169 1.00 30.96 21 PHE B C 1
ATOM 1277 O O . PHE B 1 21 ? 50.346 -16.566 19.548 1.00 30.62 21 PHE B O 1
ATOM 1285 N N . LEU B 1 22 ? 50.496 -15.016 17.907 1.00 30.71 22 LEU B N 1
ATOM 1286 C CA . LEU B 1 22 ? 50.000 -15.898 16.856 1.00 32.35 22 LEU B CA 1
ATOM 1287 C C . LEU B 1 22 ? 50.987 -17.018 16.521 1.00 33.26 22 LEU B C 1
ATOM 1288 O O . LEU B 1 22 ? 50.582 -18.170 16.381 1.00 33.67 22 LEU B O 1
ATOM 1293 N N . LYS B 1 23 ? 52.263 -16.665 16.404 1.00 34.96 23 LYS B N 1
ATOM 1294 C CA . LYS B 1 23 ? 53.314 -17.637 16.065 1.00 37.68 23 LYS B CA 1
ATOM 1295 C C . LYS B 1 23 ? 53.374 -1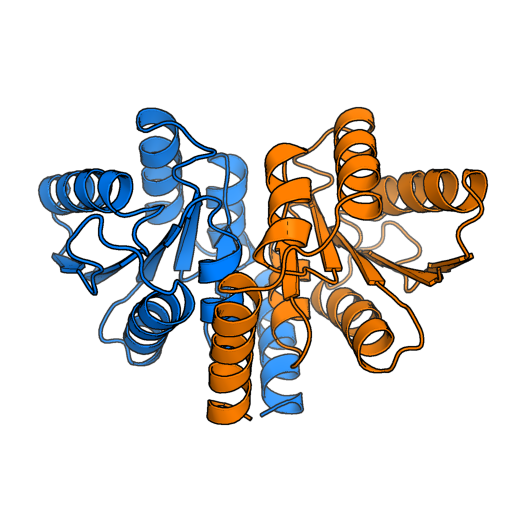8.701 17.166 1.00 38.35 23 LYS B C 1
ATOM 1296 O O . LYS B 1 23 ? 53.321 -19.899 16.874 1.00 39.27 23 LYS B O 1
ATOM 1302 N N . LYS B 1 24 ? 53.416 -18.249 18.424 1.00 39.11 24 LYS B N 1
ATOM 1303 C CA . LYS B 1 24 ? 53.354 -19.115 19.606 1.00 39.38 24 LYS B CA 1
ATOM 1304 C C . LYS B 1 24 ? 52.175 -20.073 19.585 1.00 39.48 24 LYS B C 1
ATOM 1305 O O . LYS B 1 24 ? 52.231 -21.138 20.194 1.00 39.31 24 LYS B O 1
ATOM 1311 N N . ARG B 1 25 ? 51.107 -19.698 18.891 1.00 39.19 25 ARG B N 1
ATOM 1312 C CA . ARG B 1 25 ? 49.947 -20.569 18.766 1.00 39.31 25 ARG B CA 1
ATOM 1313 C C . ARG B 1 25 ? 49.971 -21.422 17.488 1.00 38.87 25 ARG B C 1
ATOM 1314 O O . ARG B 1 25 ? 49.027 -22.150 17.189 1.00 38.69 25 ARG B O 1
ATOM 1322 N N . GLY B 1 26 ? 51.080 -21.343 16.760 1.00 38.43 26 GLY B N 1
ATOM 1323 C CA . GLY B 1 26 ? 51.301 -22.196 15.592 1.00 37.81 26 GLY B CA 1
ATOM 1324 C C . GLY B 1 26 ? 50.708 -21.692 14.292 1.00 37.28 26 GLY B C 1
ATOM 1325 O O . GLY B 1 26 ? 50.626 -22.453 13.322 1.00 37.14 26 GLY B O 1
ATOM 1326 N N . TYR B 1 27 ? 50.291 -20.418 14.256 1.00 35.90 27 TYR B N 1
ATOM 1327 C CA . TYR B 1 27 ? 49.846 -19.788 13.010 1.00 34.55 27 TYR B CA 1
ATOM 1328 C C . TYR B 1 27 ? 51.038 -19.396 12.176 1.00 34.37 27 TYR B C 1
ATOM 1329 O O . TYR B 1 27 ? 52.087 -19.023 12.711 1.00 34.18 27 TYR B O 1
ATOM 1338 N N . GLU B 1 28 ? 50.879 -19.473 10.860 1.00 34.37 28 GLU B N 1
ATOM 1339 C CA . GLU B 1 28 ? 51.837 -18.863 9.958 1.00 35.04 28 GLU B CA 1
ATOM 1340 C C . GLU B 1 28 ? 51.483 -17.384 9.790 1.00 34.60 28 GLU B C 1
ATOM 1341 O O . GLU B 1 28 ? 50.383 -17.050 9.366 1.00 34.95 28 GLU B O 1
ATOM 1347 N N . VAL B 1 29 ? 52.424 -16.510 10.102 1.00 33.94 29 VAL B N 1
ATOM 1348 C CA . VAL B 1 29 ? 52.156 -15.075 10.085 1.00 33.67 29 VAL B CA 1
ATOM 1349 C C . VAL B 1 29 ? 52.967 -14.362 8.998 1.00 33.24 29 VAL B C 1
ATOM 1350 O O . VAL B 1 29 ? 54.202 -14.435 8.992 1.00 33.69 29 VAL B O 1
ATOM 1354 N N . ILE B 1 30 ? 52.279 -13.687 8.078 1.00 32.28 30 ILE B N 1
ATOM 1355 C CA . ILE B 1 30 ? 52.957 -12.846 7.099 1.00 31.61 30 ILE B CA 1
ATOM 1356 C C . ILE B 1 30 ? 52.853 -11.401 7.571 1.00 31.23 30 ILE B C 1
ATOM 1357 O O . ILE B 1 30 ? 51.749 -10.850 7.595 1.00 30.85 30 ILE B O 1
ATOM 1362 N N . ASP B 1 31 ? 53.992 -10.804 7.929 1.00 30.31 31 ASP B N 1
ATOM 1363 C CA . ASP B 1 31 ? 54.059 -9.408 8.372 1.00 29.50 31 ASP B CA 1
ATOM 1364 C C . ASP B 1 31 ? 54.282 -8.448 7.197 1.00 29.37 31 ASP B C 1
ATOM 1365 O O . ASP B 1 31 ? 55.372 -8.418 6.613 1.00 29.75 31 ASP B O 1
ATOM 1370 N N . PHE B 1 32 ? 53.250 -7.678 6.843 1.00 28.09 32 PHE B N 1
ATOM 1371 C CA . PHE B 1 32 ? 53.341 -6.727 5.740 1.00 28.23 32 PHE B CA 1
ATOM 1372 C C . PHE B 1 32 ? 53.952 -5.369 6.110 1.00 28.15 32 PHE B C 1
ATOM 1373 O O . PHE B 1 32 ? 53.992 -4.466 5.285 1.00 28.29 32 PHE B O 1
ATOM 1381 N N . GLY B 1 33 ? 54.460 -5.244 7.331 1.00 28.54 33 GLY B N 1
ATOM 1382 C CA . GLY B 1 33 ? 54.929 -3.950 7.829 1.00 28.82 33 GLY B CA 1
ATOM 1383 C C . GLY B 1 33 ? 53.759 -3.118 8.340 1.00 29.08 33 GLY B C 1
ATOM 1384 O O . GLY B 1 33 ? 52.612 -3.555 8.268 1.00 27.57 33 GLY B O 1
ATOM 1385 N N . THR B 1 34 ? 54.018 -1.904 8.825 1.00 29.98 34 THR B N 1
ATOM 1386 C CA . THR B 1 34 ? 55.325 -1.274 8.831 1.00 30.51 34 THR B CA 1
ATOM 1387 C C . THR B 1 34 ? 56.302 -1.956 9.783 1.00 31.90 34 THR B C 1
ATOM 1388 O O . THR B 1 34 ? 55.903 -2.730 10.664 1.00 30.97 34 THR B O 1
ATOM 1392 N N . HIS B 1 35 ? 57.586 -1.646 9.606 1.00 33.55 35 HIS B N 1
ATOM 1393 C CA . HIS B 1 35 ? 58.643 -2.359 10.326 1.00 35.33 35 HIS B CA 1
ATOM 1394 C C . HIS B 1 35 ? 59.372 -1.482 11.339 1.00 36.17 35 HIS B C 1
ATOM 1395 O O . HIS B 1 35 ? 60.407 -1.882 11.884 1.00 37.28 35 HIS B O 1
ATOM 1402 N N . GLY B 1 36 ? 58.807 -0.310 11.626 1.00 36.46 36 GLY B N 1
ATOM 1403 C CA . GLY B 1 36 ? 59.352 0.586 12.644 1.00 36.87 36 GLY B CA 1
ATOM 1404 C C . GLY B 1 36 ? 58.392 1.654 13.133 1.00 37.03 36 GLY B C 1
ATOM 1405 O O . GLY B 1 36 ? 57.205 1.654 12.800 1.00 36.89 36 GLY B O 1
ATOM 1406 N N . ASN B 1 37 ? 58.929 2.577 13.924 1.00 37.34 37 ASN B N 1
ATOM 1407 C CA . ASN B 1 37 ? 58.159 3.657 14.548 1.00 37.69 37 ASN B CA 1
ATOM 1408 C C . ASN B 1 37 ? 58.082 4.922 13.702 1.00 36.91 37 ASN B C 1
ATOM 1409 O O . ASN B 1 37 ? 57.415 5.891 14.081 1.00 36.95 37 ASN B O 1
ATOM 1414 N N . GLU B 1 38 ? 58.780 4.928 12.567 1.00 36.91 38 GLU B N 1
ATOM 1415 C CA . GLU B 1 38 ? 58.776 6.081 11.665 1.00 36.47 38 GLU B CA 1
ATOM 1416 C C . GLU B 1 38 ? 57.359 6.344 11.165 1.00 35.23 38 GLU B C 1
ATOM 1417 O O . GLU B 1 38 ? 56.602 5.408 10.893 1.00 34.68 38 GLU B O 1
ATOM 1423 N N . SER B 1 39 ? 57.005 7.615 11.032 1.00 33.77 39 SER B N 1
ATOM 1424 C CA . SER B 1 39 ? 55.675 7.983 10.566 1.00 33.03 39 SER B CA 1
ATOM 1425 C C . SER B 1 39 ? 55.427 7.426 9.153 1.00 31.71 39 SER B C 1
ATOM 1426 O O . SER B 1 39 ? 56.244 7.622 8.246 1.00 30.28 39 SER B O 1
ATOM 1429 N N . VAL B 1 40 ? 54.326 6.683 8.987 1.00 29.65 40 VAL B N 1
ATOM 1430 C CA . VAL B 1 40 ? 53.923 6.150 7.671 1.00 27.60 40 VAL B CA 1
ATOM 1431 C C . VAL B 1 40 ? 52.411 6.290 7.469 1.00 26.38 40 VAL B C 1
ATOM 1432 O O . VAL B 1 40 ? 51.706 6.796 8.340 1.00 25.49 40 VAL B O 1
ATOM 1436 N N . ASP B 1 41 ? 51.928 5.850 6.309 1.00 24.71 41 ASP B N 1
ATOM 1437 C CA . ASP B 1 41 ? 50.548 6.080 5.931 1.00 24.74 41 ASP B CA 1
ATOM 1438 C C . ASP B 1 41 ? 49.740 4.783 6.033 1.00 23.48 41 ASP B C 1
ATOM 1439 O O . ASP B 1 41 ? 49.986 3.845 5.289 1.00 22.70 41 ASP B O 1
ATOM 1444 N N . TYR B 1 42 ? 48.772 4.759 6.954 1.00 23.32 42 TYR B N 1
ATOM 1445 C CA . TYR B 1 42 ? 47.929 3.554 7.148 1.00 22.60 42 TYR B CA 1
ATOM 1446 C C . TYR B 1 42 ? 47.313 2.943 5.867 1.00 22.03 42 TYR B C 1
ATOM 1447 O O . TYR B 1 42 ? 47.268 1.735 5.781 1.00 22.51 42 TYR B O 1
ATOM 1456 N N . PRO B 1 43 ? 46.846 3.753 4.878 1.00 22.75 43 PRO B N 1
ATOM 1457 C CA . PRO B 1 43 ? 46.277 3.062 3.701 1.00 23.19 43 PRO B CA 1
ATOM 1458 C C . PRO B 1 43 ? 47.221 2.086 2.980 1.00 24.42 43 PRO B C 1
ATOM 1459 O O . PRO B 1 43 ? 46.747 1.070 2.416 1.00 25.05 43 PRO B O 1
ATOM 1463 N N . ASP B 1 44 ? 48.526 2.376 2.998 1.00 24.36 44 ASP B N 1
ATOM 1464 C CA . ASP B 1 44 ? 49.512 1.528 2.304 1.00 25.33 44 ASP B CA 1
ATOM 1465 C C . ASP B 1 44 ? 49.537 0.117 2.888 1.00 24.91 44 ASP B C 1
ATOM 1466 O O . ASP B 1 44 ? 49.649 -0.862 2.160 1.00 24.48 44 ASP B O 1
ATOM 1471 N N . PHE B 1 45 ? 49.428 0.030 4.206 1.00 24.82 45 PHE B N 1
ATOM 1472 C CA . PHE B 1 45 ? 49.513 -1.256 4.899 1.00 25.27 45 PHE B CA 1
ATOM 1473 C C . PHE B 1 45 ? 48.153 -1.937 4.992 1.00 24.71 45 PHE B C 1
ATOM 1474 O O . PHE B 1 45 ? 48.074 -3.165 4.901 1.00 24.93 45 PHE B O 1
ATOM 1482 N N . GLY B 1 46 ? 47.089 -1.142 5.129 1.00 24.31 46 GLY B N 1
ATOM 1483 C CA . GLY B 1 46 ? 45.720 -1.637 4.947 1.00 23.95 46 GLY B CA 1
ATOM 1484 C C . GLY B 1 46 ? 45.549 -2.341 3.602 1.00 24.57 46 GLY B C 1
ATOM 1485 O O . GLY B 1 46 ? 45.019 -3.451 3.520 1.00 23.03 46 GLY B O 1
ATOM 1486 N N . LEU B 1 47 ? 46.015 -1.693 2.541 1.00 24.03 47 LEU B N 1
ATOM 1487 C CA . LEU B 1 47 ? 45.933 -2.265 1.208 1.00 23.42 47 LEU B CA 1
ATOM 1488 C C . LEU B 1 47 ? 46.711 -3.595 1.092 1.00 23.74 47 LEU B C 1
ATOM 1489 O O . LEU B 1 47 ? 46.168 -4.564 0.570 1.00 23.76 47 LEU B O 1
ATOM 1494 N N . LYS B 1 48 ? 47.964 -3.626 1.553 1.00 23.80 48 LYS B N 1
ATOM 1495 C CA . LYS B 1 48 ? 48.785 -4.843 1.493 1.00 24.11 48 LYS B CA 1
ATOM 1496 C C . LYS B 1 48 ? 48.046 -6.035 2.122 1.00 24.01 48 LYS B C 1
ATOM 1497 O O . LYS B 1 48 ? 47.928 -7.087 1.498 1.00 22.72 48 LYS B O 1
ATOM 1503 N N . VAL B 1 49 ? 47.548 -5.856 3.351 1.00 22.83 49 VAL B N 1
ATOM 1504 C CA . VAL B 1 49 ? 46.860 -6.949 4.042 1.00 21.49 49 VAL B CA 1
ATOM 1505 C C . VAL B 1 49 ? 45.558 -7.318 3.304 1.00 22.23 49 VAL B C 1
ATOM 1506 O O . VAL B 1 49 ? 45.273 -8.504 3.068 1.00 22.15 49 VAL B O 1
ATOM 1510 N N . ALA B 1 50 ? 44.772 -6.316 2.915 1.00 21.96 50 ALA B N 1
ATOM 1511 C CA . ALA B 1 50 ? 43.538 -6.592 2.181 1.00 22.30 50 ALA B CA 1
ATOM 1512 C C . ALA B 1 50 ? 43.806 -7.366 0.879 1.00 22.93 50 ALA B C 1
ATOM 1513 O O . ALA B 1 50 ? 43.094 -8.328 0.552 1.00 22.50 50 ALA B O 1
ATOM 1515 N N . GLU B 1 51 ? 44.804 -6.933 0.114 1.00 23.27 51 GLU B N 1
ATOM 1516 C CA . GLU B 1 51 ? 45.076 -7.615 -1.159 1.00 24.10 51 GLU B CA 1
ATOM 1517 C C . GLU B 1 51 ? 45.603 -9.035 -0.965 1.00 24.42 51 GLU B C 1
ATOM 1518 O O . GLU B 1 51 ? 45.297 -9.913 -1.769 1.00 25.88 51 GLU B O 1
ATOM 1524 N N . ALA B 1 52 ? 46.349 -9.277 0.109 1.00 24.85 52 ALA B N 1
ATOM 1525 C CA . ALA B 1 52 ? 46.804 -10.639 0.442 1.00 25.42 52 ALA B CA 1
ATOM 1526 C C . ALA B 1 52 ? 45.671 -11.574 0.831 1.00 26.36 52 ALA B C 1
ATOM 1527 O O . ALA B 1 52 ? 45.693 -12.776 0.502 1.00 26.69 52 ALA B O 1
ATOM 1529 N N . VAL B 1 53 ? 44.666 -11.034 1.516 1.00 25.77 53 VAL B N 1
ATOM 1530 C CA . VAL B 1 53 ? 43.502 -11.835 1.881 1.00 26.04 53 VAL B CA 1
ATOM 1531 C C . VAL B 1 53 ? 42.631 -12.079 0.651 1.00 27.77 53 VAL B C 1
ATOM 1532 O O . VAL B 1 53 ? 42.128 -13.205 0.441 1.00 27.36 53 VAL B O 1
ATOM 1536 N N . LYS B 1 54 ? 42.464 -11.033 -0.166 1.00 28.42 54 LYS B N 1
ATOM 1537 C CA . LYS B 1 54 ? 41.682 -11.157 -1.402 1.00 30.33 54 LYS B CA 1
ATOM 1538 C C . LYS B 1 54 ? 42.263 -12.231 -2.339 1.00 30.75 54 LYS B C 1
ATOM 1539 O O . LYS B 1 54 ? 41.521 -12.999 -2.935 1.00 31.07 54 LYS B O 1
ATOM 1545 N N . SER B 1 55 ? 43.583 -12.282 -2.443 1.00 31.61 55 SER B N 1
ATOM 1546 C CA . SER B 1 55 ? 44.252 -13.191 -3.368 1.00 33.14 55 SER B CA 1
ATOM 1547 C C . SER B 1 55 ? 44.345 -14.622 -2.837 1.00 34.38 55 SER B C 1
ATOM 1548 O O . SER B 1 55 ? 44.678 -15.550 -3.587 1.00 34.73 55 SER B O 1
ATOM 1551 N N . GLY B 1 56 ? 44.062 -14.801 -1.546 1.00 34.34 56 GLY B N 1
ATOM 1552 C CA . GLY B 1 56 ? 44.224 -16.096 -0.897 1.00 34.16 56 GLY B CA 1
ATOM 1553 C C . GLY B 1 56 ? 45.638 -16.376 -0.425 1.00 34.17 56 GLY B C 1
ATOM 1554 O O . GLY B 1 56 ? 45.914 -17.465 0.054 1.00 34.67 56 GLY B O 1
ATOM 1555 N N . GLU B 1 57 ? 46.551 -15.419 -0.570 1.00 33.81 57 GLU B N 1
ATOM 1556 C CA . GLU B 1 57 ? 47.890 -15.564 0.009 1.00 33.70 57 GLU B CA 1
ATOM 1557 C C . GLU B 1 57 ? 47.779 -15.726 1.536 1.00 33.93 57 GLU B C 1
ATOM 1558 O O . GLU B 1 57 ? 48.489 -16.541 2.145 1.00 33.60 57 GLU B O 1
ATOM 1564 N N . CYS B 1 58 ? 46.871 -14.947 2.141 1.00 32.27 58 CYS B N 1
ATOM 1565 C CA . CYS B 1 58 ? 46.524 -15.086 3.547 1.00 31.48 58 CYS B CA 1
ATOM 1566 C C . CYS B 1 58 ? 45.071 -15.511 3.637 1.00 29.56 58 CYS B C 1
ATOM 1567 O O . CYS B 1 58 ? 44.262 -15.097 2.829 1.00 29.78 58 CYS B O 1
ATOM 1570 N N . ASP B 1 59 ? 44.735 -16.344 4.616 1.00 28.37 59 ASP B N 1
ATOM 1571 C CA . ASP B 1 59 ? 43.335 -16.698 4.865 1.00 28.28 59 ASP B CA 1
ATOM 1572 C C . ASP B 1 59 ? 42.524 -15.548 5.500 1.00 27.22 59 ASP B C 1
ATOM 1573 O O . ASP B 1 59 ? 41.338 -15.340 5.203 1.00 26.36 59 ASP B O 1
ATOM 1578 N N . ARG B 1 60 ? 43.171 -14.849 6.413 1.00 26.21 60 ARG B N 1
ATOM 1579 C CA . ARG B 1 60 ? 42.585 -13.648 7.003 1.00 26.40 60 ARG B CA 1
ATOM 1580 C C . ARG B 1 60 ? 43.674 -12.721 7.464 1.00 24.32 60 ARG B C 1
ATOM 1581 O O . ARG B 1 60 ? 44.860 -13.070 7.438 1.00 24.02 60 ARG B O 1
ATOM 1589 N N . GLY B 1 61 ? 43.274 -11.521 7.874 1.00 22.99 61 GLY B N 1
ATOM 1590 C CA . GLY B 1 61 ? 44.259 -10.519 8.232 1.00 20.76 61 GLY B CA 1
ATOM 1591 C C . GLY B 1 61 ? 43.877 -9.710 9.451 1.00 20.12 61 GLY B C 1
ATOM 1592 O O . GLY B 1 61 ? 42.700 -9.698 9.884 1.00 18.00 61 GLY B O 1
ATOM 1593 N N . ILE B 1 62 ? 44.898 -9.085 10.035 1.00 19.23 62 ILE B N 1
ATOM 1594 C CA . ILE B 1 62 ? 44.708 -8.222 11.205 1.00 19.79 62 ILE B CA 1
ATOM 1595 C C . ILE B 1 62 ? 45.406 -6.926 10.836 1.00 20.19 62 ILE B C 1
ATOM 1596 O O . ILE B 1 62 ? 46.539 -6.958 10.355 1.00 20.62 62 ILE B O 1
ATOM 1601 N N . VAL B 1 63 ? 44.716 -5.799 11.002 1.00 20.32 63 VAL B N 1
ATOM 1602 C CA . VAL B 1 63 ? 45.320 -4.490 10.697 1.00 20.15 63 VAL B CA 1
ATOM 1603 C C . VAL B 1 63 ? 45.230 -3.611 11.937 1.00 21.14 63 VAL B C 1
ATOM 1604 O O . VAL B 1 63 ? 44.247 -3.673 12.670 1.00 20.48 63 VAL B O 1
ATOM 1608 N N . ILE B 1 64 ? 46.268 -2.823 12.185 1.00 20.42 64 ILE B N 1
ATOM 1609 C CA . ILE B 1 64 ? 46.285 -2.025 13.416 1.00 21.44 64 ILE B CA 1
ATOM 1610 C C . ILE B 1 64 ? 46.710 -0.598 13.097 1.00 21.23 64 ILE B C 1
ATOM 1611 O O . ILE B 1 64 ? 47.672 -0.393 12.361 1.00 21.53 64 ILE B O 1
ATOM 1616 N N . CYS B 1 65 ? 45.982 0.387 13.616 1.00 20.58 65 CYS B N 1
ATOM 1617 C CA . CYS B 1 65 ? 46.525 1.756 13.636 1.00 20.51 65 CYS B CA 1
ATOM 1618 C C . CYS B 1 65 ? 46.205 2.372 14.992 1.00 19.13 65 CYS B C 1
ATOM 1619 O O . CYS B 1 65 ? 45.919 1.632 15.946 1.00 19.62 65 CYS B O 1
ATOM 1622 N N . GLY B 1 66 ? 46.299 3.691 15.144 1.00 18.99 66 GLY B N 1
ATOM 1623 C CA . GLY B 1 66 ? 46.028 4.257 16.475 1.00 17.36 66 GLY B CA 1
ATOM 1624 C C . GLY B 1 66 ? 44.636 3.864 16.952 1.00 16.96 66 GLY B C 1
ATOM 1625 O O . GLY B 1 66 ? 44.431 3.498 18.139 1.00 16.92 66 GLY B O 1
ATOM 1626 N N . THR B 1 67 ? 43.656 3.942 16.060 1.00 14.72 67 THR B N 1
ATOM 1627 C CA . THR B 1 67 ? 42.267 3.646 16.462 1.00 15.22 67 THR B CA 1
ATOM 1628 C C . THR B 1 67 ? 41.719 2.409 15.772 1.00 15.14 67 THR B C 1
ATOM 1629 O O . THR B 1 67 ? 40.657 1.909 16.139 1.00 15.15 67 THR B O 1
ATOM 1633 N N . GLY B 1 68 ? 42.412 1.960 14.731 1.00 15.56 68 GLY B N 1
ATOM 1634 C CA . GLY B 1 68 ? 41.863 0.976 13.805 1.00 16.74 68 GLY B CA 1
ATOM 1635 C C . GLY B 1 68 ? 40.933 1.532 12.735 1.00 18.23 68 GLY B C 1
ATOM 1636 O O . GLY B 1 68 ? 40.508 0.804 11.816 1.00 17.97 68 GLY B O 1
ATOM 1637 N N . LEU B 1 69 ? 40.581 2.813 12.830 1.00 17.66 69 LEU B N 1
ATOM 1638 C CA . LEU B 1 69 ? 39.549 3.325 11.943 1.00 17.59 69 LEU B CA 1
ATOM 1639 C C . LEU B 1 69 ? 40.084 3.528 10.522 1.00 18.38 69 LEU B C 1
ATOM 1640 O O . LEU B 1 69 ? 39.480 3.057 9.547 1.00 18.17 69 LEU B O 1
ATOM 1645 N N . GLY B 1 70 ? 41.220 4.214 10.404 1.00 17.67 70 GLY B N 1
ATOM 1646 C CA . GLY B 1 70 ? 41.727 4.562 9.092 1.00 17.69 70 GLY B CA 1
ATOM 1647 C C . GLY B 1 70 ? 42.086 3.304 8.317 1.00 18.47 70 GLY B C 1
ATOM 1648 O O . GLY B 1 70 ? 41.700 3.154 7.151 1.00 18.36 70 GLY B O 1
ATOM 1649 N N . ILE B 1 71 ? 42.794 2.386 8.963 1.00 18.57 71 ILE B N 1
ATOM 1650 C CA . ILE B 1 71 ? 43.311 1.230 8.242 1.00 18.97 71 ILE B CA 1
ATOM 1651 C C . ILE B 1 71 ? 42.140 0.303 7.806 1.00 19.07 71 ILE B C 1
ATOM 1652 O O . ILE B 1 71 ? 42.203 -0.331 6.749 1.00 20.53 71 ILE B O 1
ATOM 1657 N N . SER B 1 72 ? 41.084 0.228 8.608 1.00 19.07 72 SER B N 1
ATOM 1658 C CA . SER B 1 72 ? 39.930 -0.628 8.282 1.00 20.31 72 SER B CA 1
ATOM 1659 C C . SER B 1 72 ? 39.061 -0.020 7.171 1.00 20.17 72 SER B C 1
ATOM 1660 O O . SER B 1 72 ? 38.495 -0.733 6.322 1.00 19.56 72 SER B O 1
ATOM 1663 N N . ILE B 1 73 ? 38.949 1.307 7.163 1.00 19.11 73 ILE B N 1
ATOM 1664 C CA . ILE B 1 73 ? 38.233 1.987 6.075 1.00 18.61 73 ILE B CA 1
ATOM 1665 C C . ILE B 1 73 ? 38.966 1.715 4.756 1.00 18.23 73 ILE B C 1
ATOM 1666 O O . ILE B 1 73 ? 38.350 1.332 3.771 1.00 18.52 73 ILE B O 1
ATOM 1671 N N . ALA B 1 74 ? 40.278 1.907 4.754 1.00 18.22 74 ALA B N 1
ATOM 1672 C CA . ALA B 1 74 ? 41.098 1.629 3.585 1.00 18.94 74 ALA B CA 1
ATOM 1673 C C . ALA B 1 74 ? 40.918 0.167 3.118 1.00 18.81 74 ALA B C 1
ATOM 1674 O O . ALA B 1 74 ? 40.712 -0.098 1.931 1.00 17.69 74 ALA B O 1
ATOM 1676 N N . ALA B 1 75 ? 41.029 -0.770 4.054 1.00 18.24 75 ALA B N 1
ATOM 1677 C CA . ALA B 1 75 ? 40.890 -2.210 3.705 1.00 18.50 75 ALA B CA 1
ATOM 1678 C C . ALA B 1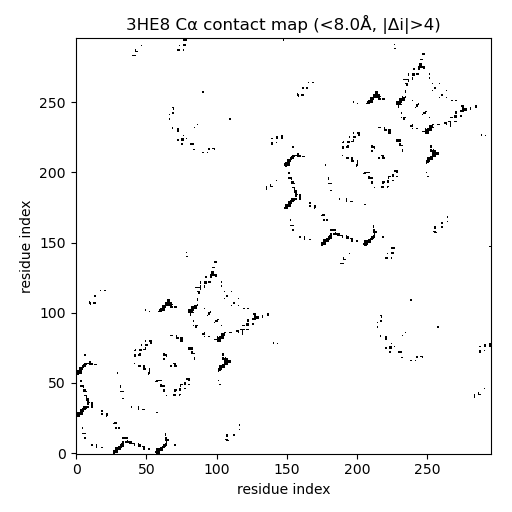 75 ? 39.497 -2.527 3.125 1.00 19.52 75 ALA B C 1
ATOM 1679 O O . ALA B 1 75 ? 39.367 -3.310 2.165 1.00 19.41 75 ALA B O 1
ATOM 1681 N N . ASN B 1 76 ? 38.457 -1.898 3.678 1.00 19.01 76 ASN B N 1
ATOM 1682 C CA . ASN B 1 76 ? 37.089 -2.105 3.216 1.00 19.07 76 ASN B CA 1
ATOM 1683 C C . ASN B 1 76 ? 36.820 -1.543 1.809 1.00 18.96 76 ASN B C 1
ATOM 1684 O O . ASN B 1 76 ? 35.795 -1.840 1.222 1.00 19.27 76 ASN B O 1
ATOM 1689 N N . LYS B 1 77 ? 37.740 -0.743 1.269 1.00 18.46 77 LYS B N 1
ATOM 1690 C CA . LYS B 1 77 ? 37.621 -0.284 -0.123 1.00 19.15 77 LYS B CA 1
ATOM 1691 C C . LYS B 1 77 ? 37.902 -1.383 -1.153 1.00 19.85 77 LYS B C 1
ATOM 1692 O O . LYS B 1 77 ? 37.506 -1.239 -2.316 1.00 20.61 77 LYS B O 1
ATOM 1698 N N . VAL B 1 78 ? 38.530 -2.478 -0.711 1.00 19.77 78 VAL B N 1
ATOM 1699 C CA . VAL B 1 78 ? 38.866 -3.608 -1.574 1.00 20.20 78 VAL B CA 1
ATOM 1700 C C . VAL B 1 78 ? 37.661 -4.576 -1.657 1.00 21.48 78 VAL B C 1
ATOM 1701 O O . VAL B 1 78 ? 37.131 -5.025 -0.622 1.00 20.99 78 VAL B O 1
ATOM 1705 N N . PRO B 1 79 ? 37.229 -4.915 -2.888 1.00 22.13 79 PRO B N 1
ATOM 1706 C CA . PRO B 1 79 ? 36.070 -5.803 -3.014 1.00 21.76 79 PRO B CA 1
ATOM 1707 C C . PRO B 1 79 ? 36.382 -7.189 -2.444 1.00 21.03 79 PRO B C 1
ATOM 1708 O O . PRO B 1 79 ? 37.492 -7.698 -2.600 1.00 20.73 79 PRO B O 1
ATOM 1712 N N . GLY B 1 80 ? 35.420 -7.745 -1.715 1.00 20.62 80 GLY B N 1
ATOM 1713 C CA . GLY B 1 80 ? 35.596 -9.044 -1.082 1.00 19.69 80 GLY B CA 1
ATOM 1714 C C . GLY B 1 80 ? 36.175 -8.952 0.318 1.00 20.00 80 GLY B C 1
ATOM 1715 O O . GLY B 1 80 ? 36.350 -9.967 0.992 1.00 19.92 80 GLY B O 1
ATOM 1716 N N . ILE B 1 81 ? 36.484 -7.729 0.759 1.00 19.16 81 ILE B N 1
ATOM 1717 C CA . ILE B 1 81 ? 37.082 -7.521 2.084 1.00 18.91 81 ILE B CA 1
ATOM 1718 C C . ILE B 1 81 ? 36.027 -6.966 3.027 1.00 18.98 81 ILE B C 1
ATOM 1719 O O . ILE B 1 81 ? 35.228 -6.080 2.658 1.00 18.41 81 ILE B O 1
ATOM 1724 N N . ARG B 1 82 ? 35.992 -7.520 4.237 1.00 19.12 82 ARG B N 1
ATOM 1725 C CA . ARG B 1 82 ? 35.043 -7.085 5.264 1.00 19.04 82 ARG B CA 1
ATOM 1726 C C . ARG B 1 82 ? 35.866 -6.924 6.538 1.00 19.38 82 ARG B C 1
ATOM 1727 O O . ARG B 1 82 ? 36.142 -7.910 7.230 1.00 18.03 82 ARG B O 1
ATOM 1735 N N . ALA B 1 83 ? 36.310 -5.682 6.805 1.00 18.73 83 ALA B N 1
ATOM 1736 C CA . ALA B 1 83 ? 37.262 -5.407 7.894 1.00 18.38 83 ALA B CA 1
ATOM 1737 C C . ALA B 1 83 ? 36.462 -4.850 9.064 1.00 18.68 83 ALA B C 1
ATOM 1738 O O . ALA B 1 83 ? 35.692 -3.887 8.889 1.00 18.19 83 ALA B O 1
ATOM 1740 N N . ALA B 1 84 ? 36.649 -5.448 10.242 1.00 18.22 84 ALA B N 1
ATOM 1741 C CA . ALA B 1 84 ? 35.828 -5.126 11.411 1.00 18.56 84 ALA B CA 1
ATOM 1742 C C . ALA B 1 84 ? 36.655 -4.496 12.519 1.00 17.73 84 ALA B C 1
ATOM 1743 O O . ALA B 1 84 ? 37.513 -5.155 13.104 1.00 17.53 84 ALA B O 1
ATOM 1745 N N . VAL B 1 85 ? 36.423 -3.220 12.805 1.00 18.14 85 VAL B N 1
ATOM 1746 C CA . VAL B 1 85 ? 37.092 -2.602 13.966 1.00 17.85 85 VAL B CA 1
ATOM 1747 C C . VAL B 1 85 ? 36.381 -2.966 15.288 1.00 17.15 85 VAL B C 1
ATOM 1748 O O . VAL B 1 85 ? 35.230 -2.601 15.522 1.00 17.29 85 VAL B O 1
ATOM 1752 N N . CYS B 1 86 ? 37.072 -3.746 16.123 1.00 16.90 86 CYS B N 1
ATOM 1753 C CA . CYS B 1 86 ? 36.505 -4.281 17.339 1.00 16.78 86 CYS B CA 1
ATOM 1754 C C . CYS B 1 86 ? 37.243 -3.744 18.566 1.00 16.59 86 CYS B C 1
ATOM 1755 O O . CYS B 1 86 ? 38.483 -3.758 18.628 1.00 14.38 86 CYS B O 1
ATOM 1758 N N . THR B 1 87 ? 36.472 -3.303 19.551 1.00 16.48 87 THR B N 1
ATOM 1759 C CA . THR B 1 87 ? 37.023 -2.793 20.804 1.00 17.02 87 THR B CA 1
ATOM 1760 C C . THR B 1 87 ? 36.679 -3.709 21.985 1.00 17.17 87 THR B C 1
ATOM 1761 O O . THR B 1 87 ? 37.056 -3.421 23.115 1.00 17.81 87 THR B O 1
ATOM 1765 N N . ASN B 1 88 ? 35.964 -4.811 21.717 1.00 16.26 88 ASN B N 1
ATOM 1766 C CA . ASN B 1 88 ? 35.711 -5.861 22.724 1.00 16.48 88 ASN B CA 1
ATOM 1767 C C . ASN B 1 88 ? 35.439 -7.201 22.029 1.00 17.17 88 ASN B C 1
ATOM 1768 O O . ASN B 1 88 ? 35.265 -7.241 20.798 1.00 16.25 88 ASN B O 1
ATOM 1773 N N . SER B 1 89 ? 35.400 -8.288 22.811 1.00 17.20 89 SER B N 1
ATOM 1774 C CA . SER B 1 89 ? 35.260 -9.643 22.254 1.00 18.28 89 SER B CA 1
ATOM 1775 C C . SER B 1 89 ? 33.870 -9.901 21.721 1.00 17.55 89 SER B C 1
ATOM 1776 O O . SER B 1 89 ? 33.725 -10.627 20.740 1.00 18.51 89 SER B O 1
ATOM 1779 N N . TYR B 1 90 ? 32.850 -9.312 22.346 1.00 16.67 90 TYR B N 1
ATOM 1780 C CA . TYR B 1 90 ? 31.498 -9.388 21.787 1.00 17.38 90 TYR B CA 1
ATOM 1781 C C . TYR B 1 90 ? 31.441 -8.950 20.316 1.00 17.64 90 TYR B C 1
ATOM 1782 O O . TYR B 1 90 ? 30.913 -9.686 19.463 1.00 17.61 90 TYR B O 1
ATOM 1791 N N . MET B 1 91 ? 31.988 -7.766 20.013 1.00 16.56 91 MET B N 1
ATOM 1792 C CA . MET B 1 91 ? 32.085 -7.306 18.625 1.00 17.30 91 MET B CA 1
ATOM 1793 C C . MET B 1 91 ? 32.8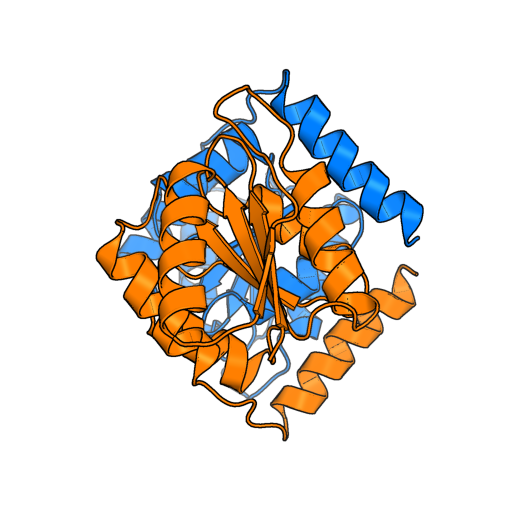96 -8.271 17.760 1.00 17.16 91 MET B C 1
ATOM 1794 O O . MET B 1 91 ? 32.517 -8.545 16.604 1.00 17.13 91 MET B O 1
ATOM 1799 N N . ALA B 1 92 ? 34.026 -8.739 18.286 1.00 16.47 92 ALA B N 1
ATOM 1800 C CA . ALA B 1 92 ? 34.879 -9.681 17.527 1.00 16.76 92 ALA B CA 1
ATOM 1801 C C . ALA B 1 92 ? 34.067 -10.929 17.140 1.00 17.53 92 ALA B C 1
ATOM 1802 O O . ALA B 1 92 ? 34.068 -11.340 15.962 1.00 17.71 92 ALA B O 1
ATOM 1804 N N . ARG B 1 93 ? 33.347 -11.498 18.106 1.00 17.69 93 ARG B N 1
ATOM 1805 C CA . ARG B 1 93 ? 32.513 -12.680 17.808 1.00 18.73 93 ARG B CA 1
ATOM 1806 C C . ARG B 1 93 ? 31.415 -12.410 16.765 1.00 18.46 93 ARG B C 1
ATOM 1807 O O . ARG B 1 93 ? 31.280 -13.176 15.793 1.00 18.22 93 ARG B O 1
ATOM 1815 N N . MET B 1 94 ? 30.682 -11.307 16.911 1.00 18.52 94 MET B N 1
ATOM 1816 C CA . MET B 1 94 ? 29.628 -10.955 15.952 1.00 18.30 94 MET B CA 1
ATOM 1817 C C . MET B 1 94 ? 30.195 -10.647 14.567 1.00 18.05 94 MET B C 1
ATOM 1818 O O . MET B 1 94 ? 29.521 -10.902 13.559 1.00 18.10 94 MET B O 1
ATOM 1823 N N . SER B 1 95 ? 31.415 -10.108 14.491 1.00 17.47 95 SER B N 1
ATOM 1824 C CA . SER B 1 95 ? 31.982 -9.778 13.175 1.00 17.95 95 SER B CA 1
ATOM 1825 C C . SER B 1 95 ? 32.176 -11.075 12.338 1.00 18.50 95 SER B C 1
ATOM 1826 O O . SER B 1 95 ? 32.025 -11.058 11.104 1.00 18.21 95 SER B O 1
ATOM 1829 N N . ARG B 1 96 ? 32.513 -12.164 13.027 1.00 18.44 96 ARG B N 1
ATOM 1830 C CA . ARG B 1 96 ? 32.695 -13.475 12.380 1.00 19.04 96 ARG B CA 1
ATOM 1831 C C . ARG B 1 96 ? 31.340 -14.136 12.170 1.00 19.41 96 ARG B C 1
ATOM 1832 O O . ARG B 1 96 ? 30.994 -14.486 11.044 1.00 20.72 96 ARG B O 1
ATOM 1840 N N . GLU B 1 97 ? 30.560 -14.275 13.248 1.00 19.29 97 GLU B N 1
ATOM 1841 C CA . GLU B 1 97 ? 29.200 -14.864 13.173 1.00 20.07 97 GLU B CA 1
ATOM 1842 C C . GLU B 1 97 ? 28.235 -14.253 12.164 1.00 21.05 97 GLU B C 1
ATOM 1843 O O . GLU B 1 97 ? 27.518 -14.992 11.445 1.00 21.09 97 GLU B O 1
ATOM 1849 N N . HIS B 1 98 ? 28.191 -12.919 12.101 1.00 20.74 98 HIS B N 1
ATOM 1850 C CA . HIS B 1 98 ? 27.202 -12.233 11.270 1.00 20.60 98 HIS B CA 1
ATOM 1851 C C . HIS B 1 98 ? 27.811 -11.656 9.987 1.00 21.35 98 HIS B C 1
ATOM 1852 O O . HIS B 1 98 ? 27.207 -11.732 8.933 1.00 22.01 98 HIS B O 1
ATOM 1859 N N . ASN B 1 99 ? 28.996 -11.075 10.084 1.00 20.65 99 ASN B N 1
ATOM 1860 C CA . ASN B 1 99 ? 29.560 -10.336 8.953 1.00 20.33 99 ASN B CA 1
ATOM 1861 C C . ASN B 1 99 ? 30.581 -11.124 8.149 1.00 20.28 99 ASN B C 1
ATOM 1862 O O . ASN B 1 99 ? 31.063 -10.633 7.132 1.00 20.89 99 ASN B O 1
ATOM 1867 N N . ASP B 1 100 ? 30.869 -12.354 8.597 1.00 20.22 100 ASP B N 1
ATOM 1868 C CA . ASP B 1 100 ? 31.961 -13.166 8.070 1.00 21.32 100 ASP B CA 1
ATOM 1869 C C . ASP B 1 100 ? 33.213 -12.311 7.830 1.00 21.50 100 ASP B C 1
ATOM 1870 O O . ASP B 1 100 ? 33.830 -12.392 6.770 1.00 20.95 100 ASP B O 1
ATOM 1875 N N . ALA B 1 101 ? 33.589 -11.483 8.820 1.00 21.03 101 ALA B N 1
ATOM 1876 C CA . ALA B 1 101 ? 34.731 -10.592 8.640 1.00 20.00 101 ALA B CA 1
ATOM 1877 C C . ALA B 1 101 ? 35.993 -11.378 8.331 1.00 20.19 101 ALA B C 1
ATOM 1878 O O . ALA B 1 101 ? 36.304 -12.357 9.010 1.00 20.77 101 ALA B O 1
ATOM 1880 N N . ASN B 1 102 ? 36.723 -10.964 7.305 1.00 19.13 102 ASN B N 1
ATOM 1881 C CA . ASN B 1 102 ? 38.013 -11.605 7.020 1.00 19.90 102 ASN B CA 1
ATOM 1882 C C . ASN B 1 102 ? 39.218 -10.751 7.411 1.00 19.13 102 ASN B C 1
ATOM 1883 O O . ASN B 1 102 ? 40.366 -11.171 7.263 1.00 18.67 102 ASN B O 1
ATOM 1888 N N . ILE B 1 103 ? 38.950 -9.559 7.953 1.00 18.29 103 ILE B N 1
ATOM 1889 C CA . ILE B 1 103 ? 40.008 -8.732 8.539 1.00 17.68 103 ILE B CA 1
ATOM 1890 C C . ILE B 1 103 ? 39.524 -8.190 9.899 1.00 17.01 103 ILE B C 1
ATOM 1891 O O . ILE B 1 103 ? 38.400 -7.677 10.007 1.00 17.79 103 ILE B O 1
ATOM 1896 N N . LEU B 1 104 ? 40.351 -8.350 10.926 1.00 16.77 104 LEU B N 1
ATOM 1897 C CA . LEU B 1 104 ? 40.134 -7.713 12.221 1.00 17.41 104 LEU B CA 1
ATOM 1898 C C . LEU B 1 104 ? 40.942 -6.405 12.314 1.00 17.28 104 LEU B C 1
ATOM 1899 O O . LEU B 1 104 ? 42.146 -6.398 12.051 1.00 18.42 104 LEU B O 1
ATOM 1904 N N . ALA B 1 105 ? 40.298 -5.301 12.698 1.00 17.14 105 ALA B N 1
ATOM 1905 C CA . ALA B 1 105 ? 41.038 -4.030 12.838 1.00 17.34 105 ALA B CA 1
ATOM 1906 C C . ALA B 1 105 ? 41.099 -3.619 14.320 1.00 16.35 105 ALA B C 1
ATOM 1907 O O . ALA B 1 105 ? 40.106 -3.715 15.033 1.00 17.22 105 ALA B O 1
ATOM 1909 N N . LEU B 1 106 ? 42.268 -3.182 14.771 1.00 16.37 106 LEU B N 1
ATOM 1910 C CA . LEU B 1 106 ? 42.460 -2.858 16.172 1.00 16.59 106 LEU B CA 1
ATOM 1911 C C . LEU B 1 106 ? 43.094 -1.474 16.318 1.00 16.98 106 LEU B C 1
ATOM 1912 O O . LEU B 1 106 ? 43.779 -1.004 15.412 1.00 16.44 106 LEU B O 1
ATOM 1917 N N . GLY B 1 107 ? 42.871 -0.840 17.461 1.00 16.41 107 GLY B N 1
ATOM 1918 C CA . GLY B 1 107 ? 43.435 0.485 17.697 1.00 17.40 107 GLY B CA 1
ATOM 1919 C C . GLY B 1 107 ? 44.352 0.438 18.890 1.00 16.77 107 GLY B C 1
ATOM 1920 O O . GLY B 1 107 ? 43.899 0.294 20.014 1.00 16.56 107 GLY B O 1
ATOM 1921 N N . GLU B 1 108 ? 45.650 0.522 18.624 1.00 17.14 108 GLU B N 1
ATOM 1922 C CA . GLU B 1 108 ? 46.656 0.418 19.681 1.00 18.56 108 GLU B CA 1
ATOM 1923 C C . GLU B 1 108 ? 46.490 1.479 20.791 1.00 18.03 108 GLU B C 1
ATOM 1924 O O . GLU B 1 108 ? 46.853 1.244 21.945 1.00 18.92 108 GLU B O 1
ATOM 1930 N N . ARG B 1 109 ? 45.950 2.639 20.427 1.00 18.34 109 ARG B N 1
ATOM 1931 C CA . ARG B 1 109 ? 45.738 3.749 21.382 1.00 18.14 109 ARG B CA 1
ATOM 1932 C C . ARG B 1 109 ? 44.421 3.667 22.132 1.00 17.58 109 ARG B C 1
ATOM 1933 O O . ARG B 1 109 ? 44.148 4.510 23.009 1.00 18.10 109 ARG B O 1
ATOM 1941 N N . VAL B 1 110 ? 43.604 2.660 21.786 1.00 16.74 110 VAL B N 1
ATOM 1942 C CA . VAL B 1 110 ? 42.267 2.486 22.348 1.00 16.04 110 VAL B CA 1
ATOM 1943 C C . VAL B 1 110 ? 42.194 1.253 23.266 1.00 17.13 110 VAL B C 1
ATOM 1944 O O . VAL B 1 110 ? 41.665 1.342 24.371 1.00 16.80 110 VAL B O 1
ATOM 1948 N N . VAL B 1 111 ? 42.667 0.105 22.773 1.00 16.61 111 VAL B N 1
ATOM 1949 C CA . VAL B 1 111 ? 42.583 -1.139 23.564 1.00 17.26 111 VAL B CA 1
ATOM 1950 C C . VAL B 1 111 ? 43.968 -1.450 24.126 1.00 17.60 111 VAL B C 1
ATOM 1951 O O . VAL B 1 111 ? 44.971 -1.319 23.415 1.00 18.44 111 VAL B O 1
ATOM 1955 N N . GLY B 1 112 ? 44.032 -1.826 25.409 1.00 17.58 112 GLY B N 1
ATOM 1956 C CA . GLY B 1 112 ? 45.281 -2.261 26.016 1.00 17.06 112 GLY B CA 1
ATOM 1957 C C . GLY B 1 112 ? 45.684 -3.651 25.506 1.00 17.67 112 GLY B C 1
ATOM 1958 O O . GLY B 1 112 ? 44.892 -4.342 24.861 1.00 17.01 112 GLY B O 1
ATOM 1959 N N . LEU B 1 113 ? 46.902 -4.065 25.819 1.00 17.54 113 LEU B N 1
ATOM 1960 C CA . LEU B 1 113 ? 47.447 -5.279 25.206 1.00 19.92 113 LEU B CA 1
ATOM 1961 C C . LEU B 1 113 ? 46.570 -6.512 25.505 1.00 18.57 113 LEU B C 1
ATOM 1962 O O . LEU B 1 113 ? 46.124 -7.192 24.586 1.00 19.67 113 LEU B O 1
ATOM 1967 N N . ASP B 1 114 ? 46.305 -6.787 26.780 1.00 18.25 114 ASP B N 1
ATOM 1968 C CA . ASP B 1 114 ? 45.646 -8.045 27.123 1.00 18.54 114 ASP B CA 1
ATOM 1969 C C . ASP B 1 114 ? 44.240 -8.065 26.593 1.00 18.32 114 ASP B C 1
ATOM 1970 O O . ASP B 1 114 ? 43.748 -9.120 26.197 1.00 17.85 114 ASP B O 1
ATOM 1975 N N . LEU B 1 115 ? 43.582 -6.895 26.575 1.00 17.34 115 LEU B N 1
ATOM 1976 C CA . LEU B 1 115 ? 42.290 -6.827 25.949 1.00 17.91 115 LEU B CA 1
ATOM 1977 C C . LEU B 1 115 ? 42.369 -7.152 24.448 1.00 17.64 115 LEU B C 1
ATOM 1978 O O . LEU B 1 115 ? 41.525 -7.903 23.939 1.00 17.85 115 LEU B O 1
ATOM 1983 N N . ALA B 1 116 ? 43.342 -6.554 23.750 1.00 17.41 116 ALA B N 1
ATOM 1984 C CA . ALA B 1 116 ? 43.501 -6.771 22.322 1.00 18.16 116 ALA B CA 1
ATOM 1985 C C . ALA B 1 116 ? 43.718 -8.274 22.038 1.00 18.15 116 ALA B C 1
ATOM 1986 O O . ALA B 1 116 ? 43.157 -8.827 21.108 1.00 17.64 116 ALA B O 1
ATOM 1988 N N . LEU B 1 117 ? 44.533 -8.933 22.863 1.00 18.75 117 LEU B N 1
ATOM 1989 C CA . LEU B 1 117 ? 44.763 -10.391 22.708 1.00 19.45 117 LEU B CA 1
ATOM 1990 C C . LEU B 1 117 ? 43.497 -11.209 22.941 1.00 19.32 117 LEU B C 1
ATOM 1991 O O . LEU B 1 117 ? 43.276 -12.233 22.284 1.00 19.56 117 LEU B O 1
ATOM 1996 N N . ASP B 1 118 ? 42.645 -10.749 23.859 1.00 19.28 118 ASP B N 1
ATOM 1997 C CA . ASP B 1 118 ? 41.349 -11.372 24.131 1.00 19.87 118 ASP B CA 1
ATOM 1998 C C . ASP B 1 118 ? 40.480 -11.289 22.868 1.00 19.25 118 ASP B C 1
ATOM 1999 O O . ASP B 1 118 ? 39.798 -12.245 22.447 1.00 18.12 118 ASP B O 1
ATOM 2004 N N . ILE B 1 119 ? 40.488 -10.100 22.269 1.00 17.72 119 ILE B N 1
ATOM 2005 C CA . ILE B 1 119 ? 39.711 -9.840 21.066 1.00 16.74 119 ILE B CA 1
ATOM 2006 C C . ILE B 1 119 ? 40.201 -10.735 19.903 1.00 17.15 119 ILE B C 1
ATOM 2007 O O . ILE B 1 119 ? 39.391 -11.320 19.168 1.00 16.53 119 ILE B O 1
ATOM 2012 N N . VAL B 1 120 ? 41.518 -10.768 19.700 1.00 17.81 120 VAL B N 1
ATOM 2013 C CA . VAL B 1 120 ? 42.147 -11.616 18.649 1.00 18.33 120 VAL B CA 1
ATOM 2014 C C . VAL B 1 120 ? 41.773 -13.093 18.876 1.00 19.37 120 VAL B C 1
ATOM 2015 O O . VAL B 1 120 ? 41.334 -13.788 17.936 1.00 19.31 120 VAL B O 1
ATOM 2019 N N . ASP B 1 121 ? 41.940 -13.562 20.118 1.00 19.46 121 ASP B N 1
ATOM 2020 C CA . ASP B 1 121 ? 41.574 -14.941 20.473 1.00 20.33 121 ASP B CA 1
ATOM 2021 C C . ASP B 1 121 ? 40.132 -15.233 20.082 1.00 20.21 121 ASP B C 1
ATOM 2022 O O . ASP B 1 121 ? 39.837 -16.226 19.404 1.00 20.22 121 ASP B O 1
ATOM 2027 N N . THR B 1 122 ? 39.221 -14.346 20.477 1.00 19.11 122 THR B N 1
ATOM 2028 C CA . THR B 1 122 ? 37.806 -14.498 20.171 1.00 19.36 122 THR B CA 1
ATOM 2029 C C . THR B 1 122 ? 37.515 -14.500 18.673 1.00 19.68 122 THR B C 1
ATOM 2030 O O . THR B 1 122 ? 36.685 -15.286 18.193 1.00 20.81 122 THR B O 1
ATOM 2034 N N . TRP B 1 123 ? 38.152 -13.575 17.953 1.00 19.46 123 TRP B N 1
ATOM 2035 C CA . TRP B 1 123 ? 37.927 -13.429 16.528 1.00 20.73 123 TRP B CA 1
ATOM 2036 C C . TRP B 1 123 ? 38.372 -14.696 15.766 1.00 21.91 123 TRP B C 1
ATOM 2037 O O . TRP B 1 123 ? 37.676 -15.146 14.861 1.00 21.43 123 TRP B O 1
ATOM 2048 N N . LEU B 1 124 ? 39.522 -15.247 16.147 1.00 22.65 124 LEU B N 1
ATOM 2049 C CA . LEU B 1 124 ? 40.114 -16.402 15.450 1.00 24.37 124 LEU B CA 1
ATOM 2050 C C . LEU B 1 124 ? 39.310 -17.694 15.645 1.00 25.56 124 LEU B C 1
ATOM 2051 O O . LEU B 1 124 ? 39.355 -18.588 14.790 1.00 26.86 124 LEU B O 1
ATOM 2056 N N . LYS B 1 125 ? 38.557 -17.766 16.737 1.00 25.60 125 LYS B N 1
ATOM 2057 C CA . LYS B 1 125 ? 37.786 -18.946 17.111 1.00 26.76 125 LYS B CA 1
ATOM 2058 C C . LYS B 1 125 ? 36.335 -18.927 16.645 1.00 26.24 125 LYS B C 1
ATOM 2059 O O . LYS B 1 125 ? 35.712 -19.998 16.506 1.00 26.58 125 LYS B O 1
ATOM 2065 N N . ALA B 1 126 ? 35.781 -17.729 16.428 1.00 24.50 126 ALA B N 1
ATOM 2066 C CA . ALA B 1 126 ? 34.366 -17.569 16.055 1.00 24.61 126 ALA B CA 1
ATOM 2067 C C . ALA B 1 126 ? 34.075 -18.073 14.632 1.00 24.98 126 ALA B C 1
ATOM 2068 O O . ALA B 1 126 ? 34.940 -18.048 13.777 1.00 25.89 126 ALA B O 1
ATOM 2070 N N . GLU B 1 127 ? 32.849 -18.505 14.391 1.00 25.37 127 GLU B N 1
ATOM 2071 C CA . GLU B 1 127 ? 32.491 -19.127 13.117 1.00 27.10 127 GLU B CA 1
ATOM 2072 C C . GLU B 1 127 ? 31.315 -18.453 12.463 1.00 25.15 127 GLU B C 1
ATOM 2073 O O . GLU B 1 127 ? 30.343 -18.132 13.133 1.00 24.33 127 GLU B O 1
ATOM 2079 N N . PHE B 1 128 ? 31.404 -18.240 11.142 1.00 24.72 128 PHE B N 1
ATOM 2080 C CA . PHE B 1 128 ? 30.301 -17.647 10.386 1.00 23.79 128 PHE B CA 1
ATOM 2081 C C . PHE B 1 128 ? 29.038 -18.506 10.480 1.00 24.78 128 PHE B C 1
ATOM 2082 O O . PHE B 1 128 ? 29.122 -19.735 10.364 1.00 22.95 128 PHE B O 1
ATOM 2090 N N . GLN B 1 129 ? 27.892 -17.857 10.679 1.00 23.65 129 GLN B N 1
ATOM 2091 C CA . GLN B 1 129 ? 26.636 -18.538 10.951 1.00 24.50 129 GLN B CA 1
ATOM 2092 C C . GLN B 1 129 ? 25.716 -18.730 9.730 1.00 24.79 129 GLN B C 1
ATOM 2093 O O . GLN B 1 129 ? 24.655 -19.344 9.842 1.00 25.94 129 GLN B O 1
ATOM 2099 N N . GLY B 1 130 ? 26.114 -18.197 8.584 1.00 24.26 130 GLY B N 1
ATOM 2100 C CA . GLY B 1 130 ? 25.342 -18.313 7.349 1.00 23.85 130 GLY B CA 1
ATOM 2101 C C . GLY B 1 130 ? 23.894 -17.875 7.422 1.00 23.99 130 GLY B C 1
ATOM 2102 O O . GLY B 1 130 ? 23.540 -16.925 8.122 1.00 23.59 130 GLY B O 1
ATOM 2103 N N . GLY B 1 131 ? 23.034 -18.544 6.659 1.00 23.76 131 GLY B N 1
ATOM 2104 C CA . GLY B 1 131 ? 21.634 -18.149 6.642 1.00 23.30 131 GLY B CA 1
ATOM 2105 C C . GLY B 1 131 ? 21.410 -16.719 6.188 1.00 22.88 131 GLY B C 1
ATOM 2106 O O . GLY B 1 131 ? 21.994 -16.276 5.201 1.00 21.81 131 GLY B O 1
ATOM 2107 N N . ARG B 1 132 ? 20.549 -15.995 6.902 1.00 23.40 132 ARG B N 1
ATOM 2108 C CA . ARG B 1 132 ? 20.239 -14.601 6.550 1.00 24.07 132 ARG B CA 1
ATOM 2109 C C . ARG B 1 132 ? 21.504 -13.719 6.539 1.00 22.74 132 ARG B C 1
ATOM 2110 O O . ARG B 1 132 ? 21.566 -12.718 5.811 1.00 21.92 132 ARG B O 1
ATOM 2118 N N . HIS B 1 133 ? 22.513 -14.119 7.297 1.00 22.17 133 HIS B N 1
ATOM 2119 C CA . HIS B 1 133 ? 23.789 -13.390 7.345 1.00 21.94 133 HIS B CA 1
ATOM 2120 C C . HIS B 1 133 ? 24.540 -13.502 6.012 1.00 22.17 133 HIS B C 1
ATOM 2121 O O . HIS B 1 133 ? 25.155 -12.533 5.584 1.00 21.68 133 HIS B O 1
ATOM 2128 N N . ALA B 1 134 ? 24.448 -14.664 5.344 1.00 20.80 134 ALA B N 1
ATOM 2129 C CA . ALA B 1 134 ? 24.996 -14.831 3.995 1.00 20.67 134 ALA B CA 1
ATOM 2130 C C . ALA B 1 134 ? 24.271 -13.947 2.982 1.00 20.37 134 ALA B C 1
ATOM 2131 O O . ALA B 1 134 ? 24.922 -13.370 2.089 1.00 20.48 134 ALA B O 1
ATOM 2133 N N . THR B 1 135 ? 22.940 -13.858 3.115 1.00 19.38 135 THR B N 1
ATOM 2134 C CA . THR B 1 135 ? 22.096 -13.024 2.265 1.00 19.81 135 THR B CA 1
ATOM 2135 C C . THR B 1 135 ? 22.548 -11.567 2.406 1.00 20.70 135 THR B C 1
ATOM 2136 O O . THR B 1 135 ? 22.666 -10.832 1.403 1.00 19.92 135 THR B O 1
ATOM 2140 N N . ARG B 1 136 ? 22.810 -11.161 3.650 1.00 20.52 136 ARG B N 1
ATOM 2141 C CA . ARG B 1 136 ? 23.247 -9.760 3.909 1.00 20.74 136 ARG B CA 1
ATOM 2142 C C . ARG B 1 136 ? 24.651 -9.483 3.417 1.00 19.94 136 ARG B C 1
ATOM 2143 O O . ARG B 1 136 ? 24.919 -8.411 2.848 1.00 20.76 136 ARG B O 1
ATOM 2151 N N . VAL B 1 137 ? 25.555 -10.434 3.595 1.00 19.75 137 VAL B N 1
ATOM 2152 C CA . VAL B 1 137 ? 26.875 -10.320 2.965 1.00 19.93 137 VAL B CA 1
ATOM 2153 C C . VAL B 1 137 ? 26.800 -10.212 1.411 1.00 20.56 137 VAL B C 1
ATOM 2154 O O . VAL B 1 137 ? 27.551 -9.447 0.778 1.00 19.10 137 VAL B O 1
ATOM 2158 N N . GLY B 1 138 ? 25.895 -10.973 0.799 1.00 19.89 138 GLY B N 1
ATOM 2159 C CA . GLY B 1 138 ? 25.656 -10.840 -0.634 1.00 20.07 138 GLY B CA 1
ATOM 2160 C C . GLY B 1 138 ? 25.256 -9.415 -0.994 1.00 20.51 138 GLY B C 1
ATOM 2161 O O . GLY B 1 138 ? 25.744 -8.859 -1.977 1.00 20.06 138 GLY B O 1
ATOM 2162 N N . LYS B 1 139 ? 24.376 -8.818 -0.203 1.00 20.65 139 LYS B N 1
ATOM 2163 C CA . LYS B 1 139 ? 23.981 -7.422 -0.425 1.00 21.03 139 LYS B CA 1
ATOM 2164 C C . LYS B 1 139 ? 25.160 -6.439 -0.307 1.00 20.79 139 LYS B C 1
ATOM 2165 O O . LYS B 1 139 ? 25.170 -5.453 -1.023 1.00 20.66 139 LYS B O 1
ATOM 2171 N N . ILE B 1 140 ? 26.138 -6.709 0.573 1.00 21.02 140 ILE B N 1
ATOM 2172 C CA . ILE B 1 140 ? 27.415 -5.945 0.569 1.00 19.85 140 ILE B CA 1
ATOM 2173 C C . ILE B 1 140 ? 28.121 -6.098 -0.789 1.00 21.21 140 ILE B C 1
ATOM 2174 O O . ILE B 1 140 ? 28.584 -5.093 -1.398 1.00 20.16 140 ILE B O 1
ATOM 2179 N N . GLY B 1 141 ? 28.174 -7.346 -1.273 1.00 19.82 141 GLY B N 1
ATOM 2180 C CA . GLY B 1 141 ? 28.689 -7.673 -2.625 1.00 19.52 141 GLY B CA 1
ATOM 2181 C C . GLY B 1 141 ? 27.984 -6.920 -3.743 1.00 19.19 141 GLY B C 1
ATOM 2182 O O . GLY B 1 141 ? 28.616 -6.512 -4.740 1.00 18.90 141 GLY B O 1
ATOM 2183 N N . GLU B 1 142 ? 26.683 -6.693 -3.591 1.00 19.60 142 GLU B N 1
ATOM 2184 C CA . GLU B 1 142 ? 25.944 -5.920 -4.580 1.00 20.43 142 GLU B CA 1
ATOM 2185 C C . GLU B 1 142 ? 26.384 -4.450 -4.608 1.00 21.22 142 GLU B C 1
ATOM 2186 O O . GLU B 1 142 ? 26.406 -3.815 -5.668 1.00 20.56 142 GLU B O 1
ATOM 2192 N N . ILE B 1 143 ? 26.709 -3.898 -3.439 1.00 20.89 143 ILE B N 1
ATOM 2193 C CA . ILE B 1 143 ? 27.232 -2.529 -3.406 1.00 20.91 143 ILE B CA 1
ATOM 2194 C C . ILE B 1 143 ? 28.567 -2.472 -4.138 1.00 20.87 143 ILE B C 1
ATOM 2195 O O . ILE B 1 143 ? 28.767 -1.600 -4.978 1.00 21.86 143 ILE B O 1
ATOM 2200 N N . GLU B 1 144 ? 29.467 -3.416 -3.854 1.00 21.71 144 GLU B N 1
ATOM 2201 C CA . GLU B 1 144 ? 30.719 -3.515 -4.561 1.00 21.76 144 GLU B CA 1
ATOM 2202 C C . GLU B 1 144 ? 30.530 -3.581 -6.087 1.00 23.38 144 GLU B C 1
ATOM 2203 O O . GLU B 1 144 ? 31.242 -2.912 -6.841 1.00 22.22 144 GLU B O 1
ATOM 2209 N N . LYS B 1 145 ? 29.604 -4.424 -6.546 1.00 23.81 145 LYS B N 1
ATOM 2210 C CA . LYS B 1 145 ? 29.347 -4.546 -7.991 1.00 24.88 145 LYS B CA 1
ATOM 2211 C C . LYS B 1 145 ? 28.841 -3.238 -8.602 1.00 24.96 145 LYS B C 1
ATOM 2212 O O . LYS B 1 145 ? 29.150 -2.937 -9.760 1.00 25.47 145 LYS B O 1
ATOM 2218 N N . LYS B 1 146 ? 28.071 -2.478 -7.828 1.00 25.14 146 LYS B N 1
ATOM 2219 C CA . LYS B 1 146 ? 27.497 -1.222 -8.275 1.00 25.45 146 LYS B CA 1
ATOM 2220 C C . LYS B 1 146 ? 28.592 -0.199 -8.556 1.00 25.60 146 LYS B C 1
ATOM 2221 O O . LYS B 1 146 ? 28.542 0.497 -9.572 1.00 24.18 146 LYS B O 1
ATOM 2227 N N . TYR B 1 147 ? 29.590 -0.140 -7.678 1.00 25.78 147 TYR B N 1
ATOM 2228 C CA . TYR B 1 147 ? 30.638 0.883 -7.763 1.00 27.65 147 TYR B CA 1
ATOM 2229 C C . TYR B 1 147 ? 31.911 0.352 -8.389 1.00 29.66 147 TYR B C 1
ATOM 2230 O O . TYR B 1 147 ? 32.898 1.064 -8.546 1.00 29.91 147 TYR B O 1
ATOM 2239 N N . SER B 1 148 ? 31.863 -0.911 -8.804 1.00 31.66 148 SER B N 1
ATOM 2240 C CA . SER B 1 148 ? 33.001 -1.531 -9.479 1.00 33.85 148 SER B CA 1
ATOM 2241 C C . SER B 1 148 ? 33.363 -0.903 -10.866 1.00 33.77 148 SER B C 1
ATOM 2242 O O . SER B 1 148 ? 32.509 -0.322 -11.571 1.00 34.61 148 SER B O 1
#

Sequence (296 aa):
MKIGIGSDHGGYNLKREIADFLKKRGYEVIDFGTHGNESVDYPDFGLKVAEAVKSGECDRGIVICGTGLGISIAANKVPGIRAAVCTNSYMARMSREHNDANILALGERVVGLDLALDIVDTWLKAEFQGGRHATRVGKIGEIEKKYSMKIGIGSDHGGYNLKREIADFLKKRGYEVIDFGTHGNESVDYPDFGLKVAEAVKSGECDRGIVICGTGLGISIAANKVPGIRAAVCTNSYMARMSREHNDANILALGERVVGLDLALDIVDTWLKAEFQGGRHATRVGKIGEIEKKYS

Secondary structure (DSSP, 8-state):
-EEEEEE-GGGHHHHHHHHHHHHHTT-EEEE----SSS---HHHHHHHHHHHHHTTSSSEEEEEESSSHHHHHHHHTSTT--EEE-SSHHHHHHHHHTT--SEEEEETTTS-HHHHHHHHHHHHH-----THHHHHHHHHHHHHHHH-/-EEEEEE-GGGHHHHHHHHHHHHHTT-EEEE----SSS---HHHHHHHHHHHHHHTSSSEEEEEESSSHHHHHHHHTSTT--EEE-SSHHHHHHHHHTT--SEEEEETTTS-HHHHHHHHHHHHH-----THHHHHHHHHHHHHHHH-

InterPro domains:
  IPR003500 Sugar-phosphate isomerase, RpiB/LacA/LacB family [PF02502] (3-140)
  IPR003500 Sugar-phosphate isomerase, RpiB/LacA/LacB family [PIRSF005384] (1-146)
  IPR003500 Sugar-phosphate isomerase, RpiB/LacA/LacB family [TIGR00689] (3-146)
  IPR004785 Ribose 5-phosphate isomerase B [TIGR01120] (2-144)
  IPR036569 Sugar-phosphate isomerase, RpiB/LacA/LacB superfamily [G3DSA:3.40.1400.10] (1-149)
  IPR036569 Sugar-phosphate isomerase, RpiB/LacA/LacB superfamily [SSF89623] (1-144)
  IPR051812 Sugar Phosphate Isomerase LacAB/RpiB [PTHR43732] (2-147)

Nearest PDB structures (foldseek):
  3he8-assembly1_A  TM=1.007E+00  e=1.302E-31  Acetivibrio thermocellus ATCC 27405
  2vvr-assembly1_A  TM=9.911E-01  e=3.878E-21  Escherichia coli K-12
  1o1x-assembly1_A  TM=9.916E-01  e=2.816E-21  Thermotoga maritima
  1nn4-assembly1_A  TM=9.912E-01  e=1.584E-20  Escherichia coli
  4lfk-assembly1_B  TM=9.893E-01  e=3.882E-18  Lacticaseibacillus rhamnosus Lc 705

Radius of gyration: 17.39 Å; Cα contacts (8 Å, |Δi|>4): 687; chains: 2; bounding box: 49×44×37 Å

Foldseek 3Di:
DEEEEEEFLQCQVLSVVVQVVQVVVVHHYHYPDDPHNPGDDLLVRLVVRLVCCVVVVGVAYEYEHQALPRSQVSSLLDQPAAEFEDQAQVSLQCCCQQVVHRYYTYHPNRHPNVRVVSNVVSNVPHHHNDDVSVVVNVVVNVVVVVVD/DEEEEEEFLQCQVLSVVVQVVQVVVVHHYHYPDDPHNPGDDLLVRLCVQLVCCVVVVGVAYEYEHQALPRSQVSSLLDQPAAEFEDQAQVSLQCCCQQVVHRYYTYHPNRHPNVRVVNNVVSNVPHHHNDDVSVVVNVVSNVVVVVVD

CATH classification: 3.40.1400.10